Protein AF-I3UBH2-F1 (afdb_monomer_lite)

Foldseek 3Di:
DVVVVVVVVVVVVVVVVVVVVDDDDPADFDWPDAQDDPPDDDDPPDDGTDGDHPLWDKDKDWAAPVVLVQDDFQFWKWKQAPVRDIWIKGFHDWAPDADPVVNITITIITTDDDVPDDPPDDIDMDTDGPDDDFDKAFPQQWEQDPNFTWWWWQDPQQWTATWTFDWDDDDDRITTTPDGDDPPTDTDRHPNHVDDGRDRDDDDDDDPDDDPDDDPDDDDDDDDDDDDDDDDDDDD

Structure (mmCIF, N/CA/C/O backbone):
data_AF-I3UBH2-F1
#
_entry.id   AF-I3UBH2-F1
#
loop_
_atom_site.group_PDB
_atom_site.id
_atom_site.type_symbol
_atom_site.label_atom_id
_atom_site.label_alt_id
_atom_site.label_comp_id
_atom_site.label_asym_id
_atom_site.label_entity_id
_atom_site.label_seq_id
_atom_site.pdbx_PDB_ins_code
_atom_site.Cartn_x
_atom_site.Cartn_y
_atom_site.Cartn_z
_atom_site.occupancy
_atom_site.B_iso_or_equiv
_atom_site.auth_seq_id
_atom_site.auth_comp_id
_atom_site.auth_asym_id
_atom_site.auth_atom_id
_atom_site.pdbx_PDB_model_num
ATOM 1 N N . MET A 1 1 ? -40.590 34.786 37.888 1.00 62.19 1 MET A N 1
ATOM 2 C CA . MET A 1 1 ? -40.096 33.959 36.757 1.00 62.19 1 MET A CA 1
ATOM 3 C C . MET A 1 1 ? -38.641 33.522 36.938 1.00 62.19 1 MET A C 1
ATOM 5 O O . MET A 1 1 ? -38.309 32.447 36.461 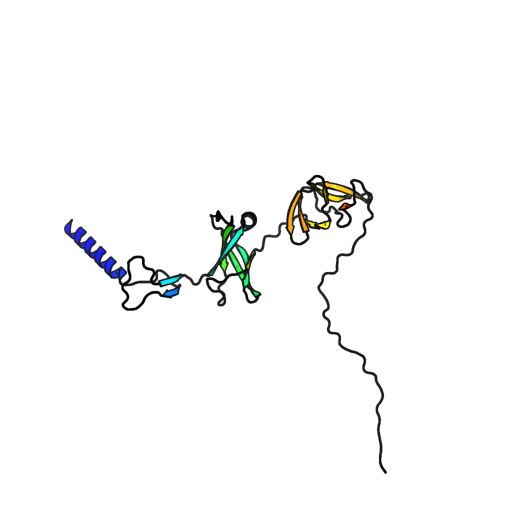1.00 62.19 1 MET A O 1
ATOM 9 N N . ALA A 1 2 ? -37.796 34.282 37.651 1.00 74.25 2 ALA A N 1
ATOM 10 C CA . ALA A 1 2 ? -36.408 33.899 37.941 1.00 74.25 2 ALA A CA 1
ATOM 11 C C . ALA A 1 2 ? -36.283 32.599 38.766 1.00 74.25 2 ALA A C 1
ATOM 13 O O . ALA A 1 2 ? -35.497 31.726 38.409 1.00 74.25 2 ALA A O 1
ATOM 14 N N . ASP A 1 3 ? -37.120 32.418 39.792 1.00 78.50 3 ASP A N 1
ATOM 15 C CA . ASP A 1 3 ? -37.076 31.247 40.685 1.00 78.50 3 ASP A 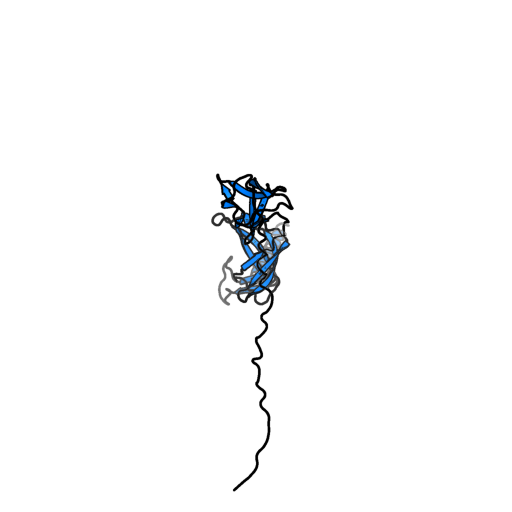CA 1
ATOM 16 C C . ASP A 1 3 ? -37.424 29.936 39.971 1.00 78.50 3 ASP A C 1
ATOM 18 O O . ASP A 1 3 ? -36.821 28.896 40.221 1.00 78.50 3 ASP A O 1
ATOM 22 N N . VAL A 1 4 ? -38.361 29.988 39.019 1.00 82.12 4 VAL A N 1
ATOM 23 C CA . VAL A 1 4 ? -38.761 28.823 38.214 1.00 82.12 4 VAL A CA 1
ATOM 24 C C . VAL A 1 4 ? -37.634 28.409 37.269 1.00 82.12 4 VAL A C 1
ATOM 26 O O . VAL A 1 4 ? -37.390 27.217 37.088 1.00 82.12 4 VAL A O 1
ATOM 29 N N . THR A 1 5 ? -36.922 29.372 36.682 1.00 83.19 5 THR A N 1
ATOM 30 C CA . THR A 1 5 ? -35.762 29.096 35.825 1.00 83.19 5 THR A CA 1
ATOM 31 C C . THR A 1 5 ? -34.601 28.519 36.637 1.00 83.19 5 THR A C 1
ATOM 33 O O . THR A 1 5 ? -33.997 27.535 36.213 1.00 83.19 5 THR A O 1
ATOM 36 N N . ALA A 1 6 ? -34.339 29.057 37.834 1.00 81.50 6 ALA A N 1
ATOM 37 C CA . ALA A 1 6 ? -33.314 28.545 38.743 1.00 81.50 6 ALA A CA 1
ATOM 38 C C . ALA A 1 6 ? -33.628 27.117 39.228 1.00 81.50 6 ALA A C 1
ATOM 40 O O . ALA A 1 6 ? -32.770 26.236 39.164 1.00 81.50 6 ALA A O 1
ATOM 41 N N . ALA A 1 7 ? -34.875 26.853 39.631 1.00 82.31 7 ALA A N 1
ATOM 42 C CA . ALA A 1 7 ? -35.317 25.524 40.049 1.00 82.31 7 ALA A CA 1
ATOM 43 C C . ALA A 1 7 ? -35.245 24.494 38.905 1.00 82.31 7 ALA A C 1
ATOM 45 O O . ALA A 1 7 ? -34.825 23.356 39.120 1.00 82.31 7 ALA A O 1
ATOM 46 N N . LYS A 1 8 ? -35.585 24.890 37.668 1.00 86.75 8 LYS A N 1
ATOM 47 C CA . LYS A 1 8 ? -35.431 24.035 36.477 1.00 86.75 8 LYS A CA 1
ATOM 48 C C . LYS A 1 8 ? -33.965 23.712 36.178 1.00 86.75 8 LYS A C 1
ATOM 50 O O . LYS A 1 8 ? -33.653 22.556 35.901 1.00 86.75 8 LYS A O 1
ATOM 55 N N . ALA A 1 9 ? -33.066 24.692 36.275 1.00 83.62 9 ALA A N 1
ATOM 56 C CA . ALA A 1 9 ? -31.632 24.479 36.072 1.00 83.62 9 ALA A CA 1
ATOM 57 C C . ALA A 1 9 ? -31.031 23.528 37.126 1.00 83.62 9 ALA A C 1
ATOM 59 O O . ALA A 1 9 ? -30.222 22.654 36.795 1.00 83.62 9 ALA A O 1
ATOM 60 N N . ALA A 1 10 ? -31.472 23.642 38.384 1.00 85.06 10 ALA A N 1
ATOM 61 C CA . ALA A 1 10 ? -31.077 22.728 39.453 1.00 85.06 10 ALA A CA 1
ATOM 62 C C . ALA A 1 10 ? -31.558 21.292 39.179 1.00 85.06 10 ALA A C 1
ATOM 64 O O . ALA A 1 10 ? -30.758 20.355 39.244 1.00 85.06 10 ALA A O 1
ATOM 65 N N . LEU A 1 11 ? -32.827 21.123 38.781 1.00 87.50 11 LEU A N 1
ATOM 66 C CA . LEU A 1 11 ? -33.387 19.819 38.414 1.00 87.50 11 LEU A CA 1
ATOM 67 C C . LEU A 1 11 ? -32.602 19.178 37.258 1.00 87.50 11 LEU A C 1
ATOM 69 O O . LEU A 1 11 ? -32.233 18.005 37.330 1.00 87.50 11 LEU A O 1
ATOM 73 N N . GLN A 1 12 ? -32.297 19.949 36.213 1.00 86.00 12 GLN A N 1
ATOM 74 C CA . GLN A 1 12 ? -31.548 19.468 35.051 1.00 86.00 12 GLN A CA 1
ATOM 75 C C . GLN A 1 12 ? -30.131 19.018 35.432 1.00 86.00 12 GLN A C 1
ATOM 77 O O . GLN A 1 12 ? -29.701 17.934 35.036 1.00 86.00 12 GLN A O 1
ATOM 82 N N . THR A 1 13 ? -29.446 19.787 36.281 1.00 84.81 13 THR A N 1
ATOM 83 C CA . THR A 1 13 ? -28.113 19.438 36.798 1.00 84.81 13 THR A CA 1
ATOM 84 C C . THR A 1 13 ? -28.153 18.140 37.609 1.00 84.81 13 THR A C 1
ATOM 86 O O . THR A 1 13 ? -27.292 17.271 37.461 1.00 84.81 13 THR A O 1
ATOM 89 N N . GLN A 1 14 ? -29.170 17.969 38.455 1.00 82.94 14 GLN A N 1
ATOM 90 C CA . GLN A 1 14 ? -29.306 16.785 39.302 1.00 82.94 14 GLN A CA 1
ATOM 91 C C . GLN A 1 14 ? -29.680 15.533 38.492 1.00 82.94 14 GLN A C 1
ATOM 93 O O . GLN A 1 14 ? -29.155 14.449 38.751 1.00 82.94 14 GLN A O 1
ATOM 98 N N . THR A 1 15 ? -30.491 15.695 37.444 1.00 82.56 15 THR A N 1
ATOM 99 C CA . THR A 1 15 ? -30.833 14.622 36.495 1.00 82.56 15 THR A CA 1
ATOM 100 C C . THR A 1 15 ? -29.611 14.185 35.682 1.00 82.56 15 THR A C 1
ATOM 102 O O . THR A 1 15 ? -29.379 12.989 35.500 1.00 82.56 15 THR A O 1
ATOM 105 N N . GLN A 1 16 ? -28.772 15.134 35.249 1.00 79.75 16 GLN A N 1
ATOM 106 C CA . GLN A 1 16 ? -27.506 14.834 34.571 1.00 79.75 16 GLN A CA 1
ATOM 107 C C . GLN A 1 16 ? -26.539 14.077 35.488 1.00 79.75 16 GLN A C 1
ATOM 109 O O . GLN A 1 16 ? -26.006 13.044 35.093 1.00 79.75 16 GLN A O 1
ATOM 114 N N . ARG A 1 17 ? -26.377 14.520 36.744 1.00 78.12 17 ARG A N 1
ATOM 115 C CA . ARG A 1 17 ? -25.542 13.822 37.741 1.00 78.12 17 ARG A CA 1
ATOM 116 C C . ARG A 1 17 ? -25.991 12.383 37.984 1.00 78.12 17 ARG A C 1
ATOM 118 O O . ARG A 1 17 ? -25.149 11.494 38.049 1.00 78.12 17 ARG A O 1
ATOM 125 N N . SER A 1 18 ? -27.301 12.149 38.074 1.00 78.94 18 SER A N 1
ATOM 126 C CA . SER A 1 18 ? -27.850 10.795 38.208 1.00 78.94 18 SER A CA 1
ATOM 127 C C . SER A 1 18 ? -27.627 9.952 36.948 1.00 78.94 18 SER A C 1
ATOM 129 O O . SER A 1 18 ? -27.349 8.757 37.045 1.00 78.94 18 SER A O 1
ATOM 131 N N . SER A 1 19 ? -27.679 10.572 35.768 1.00 76.75 19 SER A N 1
ATOM 132 C CA . SER A 1 19 ? -27.417 9.885 34.499 1.00 76.75 19 SER A CA 1
ATOM 133 C C . SER A 1 19 ? -25.964 9.412 34.395 1.00 76.75 19 SER A C 1
ATOM 135 O O . SER A 1 19 ? -25.733 8.299 33.938 1.00 76.75 19 SER A O 1
ATOM 137 N N . TYR A 1 20 ? -24.994 10.171 34.921 1.00 77.81 20 TYR A N 1
ATOM 138 C CA . TYR A 1 20 ? -23.585 9.747 34.975 1.00 77.81 20 TYR A CA 1
ATOM 139 C C . TYR A 1 20 ? -23.318 8.548 35.903 1.00 77.81 20 TYR A C 1
ATOM 141 O O . TYR A 1 20 ? -22.252 7.947 35.824 1.00 77.81 20 TYR A O 1
ATOM 149 N N . THR A 1 21 ? -24.270 8.158 36.762 1.00 80.62 21 THR A N 1
ATOM 150 C CA . THR A 1 21 ? -24.175 6.920 37.562 1.00 80.62 21 THR A CA 1
ATOM 151 C C . THR A 1 21 ? -24.449 5.665 36.721 1.00 80.62 21 THR A C 1
ATOM 153 O O . THR A 1 21 ? -24.070 4.563 37.113 1.00 80.62 21 THR A O 1
ATOM 156 N N . LYS A 1 22 ? -25.097 5.808 35.556 1.00 80.00 22 LYS A N 1
ATOM 157 C CA . LYS A 1 22 ? -25.363 4.714 34.617 1.00 80.00 22 LYS A CA 1
ATOM 158 C C . LYS A 1 22 ? -24.449 4.851 33.406 1.00 80.00 22 LYS A C 1
ATOM 16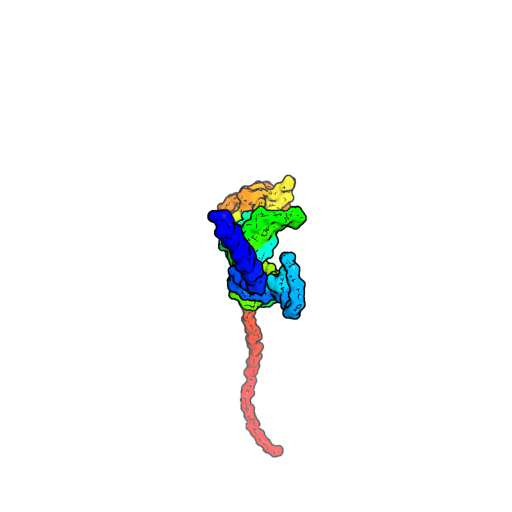0 O O . LYS A 1 22 ? -24.688 5.669 32.524 1.00 80.00 22 LYS A O 1
ATOM 165 N N . LEU A 1 23 ? -23.414 4.021 33.352 1.00 79.12 23 LEU A N 1
ATOM 166 C CA . LEU A 1 23 ? -22.534 3.956 32.193 1.00 79.12 23 LEU A CA 1
ATOM 167 C C . LEU A 1 23 ? -23.216 3.126 31.093 1.00 79.12 23 LEU A C 1
ATOM 169 O O . LEU A 1 23 ? -23.304 1.904 31.199 1.00 79.12 23 LEU A O 1
ATOM 173 N N . LEU A 1 24 ? -23.750 3.798 30.075 1.00 82.88 24 LEU A N 1
ATOM 174 C CA . LEU A 1 24 ? -24.369 3.163 28.910 1.00 82.88 24 LEU A CA 1
ATOM 175 C C . LEU A 1 24 ? -23.383 3.149 27.740 1.00 82.88 24 LEU A C 1
ATOM 177 O O . LEU A 1 24 ? -22.618 4.097 27.557 1.00 82.88 24 LEU A O 1
ATOM 181 N N . ALA A 1 25 ? -23.410 2.080 26.945 1.00 83.56 25 ALA A N 1
ATOM 182 C CA . ALA A 1 25 ? -22.630 2.019 25.717 1.00 83.56 25 ALA A CA 1
ATOM 183 C C . ALA A 1 25 ? -23.212 3.006 24.686 1.00 83.56 25 ALA A C 1
ATOM 185 O O . ALA A 1 25 ? -24.430 3.024 24.496 1.00 83.56 25 ALA A O 1
ATOM 186 N N . PRO A 1 26 ? -22.380 3.819 24.011 1.00 82.94 26 PRO A N 1
ATOM 187 C CA . PRO A 1 26 ? -22.859 4.747 22.988 1.00 82.94 26 PRO A CA 1
ATOM 188 C C . PRO A 1 26 ? -23.320 4.035 21.705 1.00 82.94 26 PRO A C 1
ATOM 190 O O . PRO A 1 26 ? -24.017 4.635 20.890 1.00 82.94 26 PRO A O 1
ATOM 193 N N . SER A 1 27 ? -22.906 2.783 21.488 1.00 82.62 27 SER A N 1
ATOM 194 C CA . SER A 1 27 ? -23.232 1.975 20.307 1.00 82.62 27 SER A CA 1
ATOM 195 C C . SER A 1 27 ? -23.095 0.483 20.618 1.00 82.62 27 SER A C 1
ATOM 197 O O . SER A 1 27 ? -22.464 0.112 21.611 1.00 82.62 27 SER A O 1
ATOM 199 N N . ASP A 1 28 ? -23.656 -0.369 19.762 1.00 79.06 28 ASP A N 1
ATOM 200 C CA . ASP A 1 28 ? -23.454 -1.816 19.822 1.00 79.06 28 ASP A CA 1
ATOM 201 C C . ASP A 1 28 ? -21.998 -2.186 19.488 1.00 79.06 28 ASP A C 1
ATOM 203 O O . ASP A 1 28 ? -21.363 -1.612 18.597 1.00 79.06 28 ASP A O 1
ATOM 207 N N . GLY A 1 29 ? -21.438 -3.155 20.213 1.00 77.38 29 GLY A N 1
ATOM 208 C CA . GLY A 1 29 ? -20.045 -3.553 20.038 1.00 77.38 29 GLY A CA 1
ATOM 209 C C . GLY A 1 29 ? -19.579 -4.612 21.030 1.00 77.38 29 GLY A C 1
ATOM 210 O O . GLY A 1 29 ? -20.349 -5.114 21.848 1.00 77.38 29 GLY A O 1
ATOM 211 N N . VAL A 1 30 ? -18.291 -4.944 20.964 1.00 79.69 30 VAL A N 1
ATOM 212 C CA . VAL A 1 30 ? -17.647 -5.921 21.853 1.00 79.69 30 VAL A CA 1
ATOM 213 C C . VAL A 1 30 ? -16.709 -5.192 22.811 1.00 79.69 30 VAL A C 1
ATOM 215 O O . VAL A 1 30 ? -15.872 -4.395 22.388 1.00 79.69 30 VAL A O 1
ATOM 218 N N . ILE A 1 31 ? -16.827 -5.461 24.113 1.00 80.69 31 ILE A N 1
ATOM 219 C CA . ILE A 1 31 ? -15.904 -4.916 25.117 1.00 80.69 31 ILE A CA 1
ATOM 220 C C . ILE A 1 31 ? -14.555 -5.627 24.970 1.00 80.69 31 ILE A C 1
ATOM 222 O O . ILE A 1 31 ? -14.444 -6.818 25.254 1.00 80.69 31 ILE A O 1
ATOM 226 N N . SER A 1 32 ? -13.528 -4.894 24.541 1.00 77.00 32 SER A N 1
ATOM 227 C CA . SER A 1 32 ? -12.165 -5.414 24.405 1.00 77.00 32 SER A CA 1
ATOM 228 C C . SER A 1 32 ? -11.395 -5.383 25.721 1.00 77.00 32 SER A C 1
ATOM 230 O O . SER A 1 32 ? -10.569 -6.259 25.961 1.00 77.00 32 SER A O 1
ATOM 232 N N . VAL A 1 33 ? -11.630 -4.372 26.559 1.00 79.81 33 VAL A N 1
ATOM 233 C CA . VAL A 1 33 ? -10.943 -4.203 27.845 1.00 79.81 33 VAL A CA 1
ATOM 234 C C . VAL A 1 33 ? -11.966 -3.816 28.901 1.00 79.81 33 VAL A C 1
ATOM 236 O O . VAL A 1 33 ? -12.833 -2.975 28.658 1.00 79.81 33 VAL A O 1
ATOM 239 N N . ARG A 1 34 ? -11.858 -4.434 30.078 1.00 84.88 34 ARG A N 1
ATOM 240 C CA . ARG A 1 34 ? -12.651 -4.119 31.266 1.00 84.88 34 ARG A CA 1
ATOM 241 C C . ARG A 1 34 ? -11.701 -3.873 32.432 1.00 84.88 34 ARG A C 1
ATOM 243 O O . ARG A 1 34 ? -11.194 -4.821 33.022 1.00 84.88 34 ARG A O 1
ATOM 250 N N . ASN A 1 35 ? -11.548 -2.608 32.798 1.00 79.25 35 ASN A N 1
ATOM 251 C CA . ASN A 1 35 ? -10.773 -2.186 33.965 1.00 79.25 35 ASN A CA 1
ATOM 252 C C . ASN A 1 35 ? -11.666 -1.924 35.192 1.00 79.25 35 ASN A C 1
ATOM 254 O O . ASN A 1 35 ? -11.166 -1.667 36.283 1.00 79.25 35 ASN A O 1
ATOM 258 N N . ALA A 1 36 ? -12.994 -2.011 35.040 1.00 77.31 36 ALA A N 1
ATOM 259 C CA . ALA A 1 36 ? -13.949 -1.851 36.137 1.00 77.31 36 ALA A CA 1
ATOM 260 C C . ALA A 1 36 ? -13.899 -3.017 37.136 1.00 77.31 36 ALA A C 1
ATOM 262 O O . ALA A 1 36 ? -14.276 -4.147 36.802 1.00 77.31 36 ALA A O 1
ATOM 263 N N . VAL A 1 37 ? -13.562 -2.707 38.389 1.00 79.56 37 VAL A N 1
ATOM 264 C CA . VAL A 1 37 ? -13.669 -3.618 39.537 1.00 79.56 37 VAL A CA 1
ATOM 265 C C . VAL A 1 37 ? -14.804 -3.153 40.447 1.00 79.56 37 VAL A C 1
ATOM 267 O O . VAL A 1 37 ? -14.951 -1.963 40.721 1.00 79.56 37 VAL A O 1
ATOM 270 N N . ILE A 1 38 ? -15.627 -4.093 40.913 1.00 80.00 38 ILE A N 1
ATOM 271 C CA . ILE A 1 38 ? -16.730 -3.794 41.835 1.00 80.00 38 ILE A CA 1
ATOM 272 C C . ILE A 1 38 ? -16.138 -3.262 43.147 1.00 80.00 38 ILE A C 1
ATOM 274 O O . ILE A 1 38 ? -15.273 -3.902 43.737 1.00 80.00 38 ILE A O 1
ATOM 278 N N . GLY A 1 39 ? -16.599 -2.091 43.590 1.00 80.75 39 GLY A N 1
ATOM 279 C CA . GLY A 1 39 ? -16.113 -1.428 44.806 1.00 80.75 39 GLY A CA 1
ATOM 280 C C . GLY A 1 39 ? -14.919 -0.488 44.600 1.00 80.75 39 GLY A C 1
ATOM 281 O O . GLY A 1 39 ? -14.540 0.206 45.539 1.00 80.75 39 GLY A O 1
ATOM 282 N N . ALA A 1 40 ? -14.350 -0.412 43.393 1.00 78.38 40 ALA A N 1
ATOM 283 C CA . ALA A 1 40 ? -13.327 0.581 43.080 1.00 78.38 40 ALA A CA 1
ATOM 284 C C . ALA A 1 40 ? -13.953 1.966 42.846 1.00 78.38 40 ALA A C 1
ATOM 286 O O . ALA A 1 40 ? -14.977 2.096 42.171 1.00 78.38 40 ALA A O 1
ATOM 287 N N . VAL A 1 41 ? -13.317 3.010 43.382 1.00 79.88 41 VAL A N 1
ATOM 288 C CA . VAL A 1 41 ? -13.681 4.405 43.107 1.00 79.88 41 VAL A CA 1
ATOM 289 C C . VAL A 1 41 ? -13.037 4.816 41.787 1.00 79.88 41 VAL A C 1
ATOM 291 O O . VAL A 1 41 ? -11.817 4.756 41.649 1.00 79.88 41 VAL A O 1
ATOM 294 N N . VAL A 1 42 ? -13.860 5.218 40.820 1.00 77.38 42 VAL A N 1
ATOM 295 C CA . VAL A 1 42 ? -13.406 5.682 39.504 1.00 77.38 42 VAL A CA 1
ATOM 296 C C . VAL A 1 42 ? -13.361 7.203 39.467 1.00 77.38 42 VAL A C 1
ATOM 298 O O . VAL A 1 42 ? -14.299 7.871 39.904 1.00 77.38 42 VAL A O 1
ATOM 301 N N . ASN A 1 43 ? -12.266 7.754 38.951 1.00 82.31 43 ASN A N 1
ATOM 302 C CA . ASN A 1 43 ? -12.121 9.198 38.789 1.00 82.31 43 ASN A CA 1
ATOM 303 C C . ASN A 1 43 ? -12.648 9.655 37.416 1.00 82.31 43 ASN A C 1
ATOM 305 O O . ASN A 1 43 ? -12.581 8.891 36.448 1.00 82.31 43 ASN A O 1
ATOM 309 N N . PRO A 1 44 ? -13.143 10.900 37.284 1.00 77.44 44 PRO A N 1
ATOM 310 C CA . PRO A 1 44 ? -13.495 11.466 35.985 1.00 77.44 44 PRO A CA 1
ATOM 311 C C . PRO A 1 44 ? -12.310 11.400 35.014 1.00 77.44 44 PRO A C 1
ATOM 313 O O . PRO A 1 44 ? -11.200 11.796 35.359 1.00 77.44 44 PRO A O 1
ATOM 316 N N . GLY A 1 45 ? -12.553 10.896 33.803 1.00 77.88 45 GLY A N 1
ATOM 317 C CA . GLY A 1 45 ? -11.520 10.723 32.775 1.00 77.88 45 GLY A CA 1
ATOM 318 C C . GLY A 1 45 ? -10.713 9.424 32.880 1.00 77.88 45 GLY A C 1
ATOM 319 O O . GLY A 1 45 ? -9.899 9.155 32.004 1.00 77.88 45 GLY A O 1
ATOM 320 N N . GLN A 1 46 ? -10.943 8.597 33.903 1.00 80.69 46 GLN A N 1
ATOM 321 C CA . GLN A 1 46 ? -10.354 7.264 33.975 1.00 80.69 46 GLN A CA 1
ATOM 322 C C . GLN A 1 46 ? -11.059 6.319 32.993 1.00 80.69 46 GLN A C 1
ATOM 324 O O . GLN A 1 46 ? -12.286 6.222 32.987 1.00 80.69 46 GLN A O 1
ATOM 329 N N . GLU A 1 47 ? -10.287 5.601 32.178 1.00 80.50 47 GLU A N 1
ATOM 330 C CA . GLU A 1 47 ? -10.822 4.579 31.279 1.00 80.50 47 GLU A CA 1
ATOM 331 C C . GLU A 1 47 ? -11.255 3.335 32.066 1.00 80.50 47 GLU A C 1
ATOM 333 O O . GLU A 1 47 ? -10.489 2.764 32.846 1.00 80.50 47 GLU A O 1
ATOM 338 N N . ILE A 1 48 ? -12.502 2.912 31.855 1.00 84.69 48 ILE A N 1
ATOM 339 C CA . ILE A 1 48 ? -13.115 1.786 32.572 1.00 84.69 48 ILE A CA 1
ATOM 340 C C . ILE A 1 48 ? -13.428 0.628 31.615 1.00 84.69 48 ILE A C 1
ATOM 342 O O . ILE A 1 48 ? -13.294 -0.543 31.984 1.00 84.69 48 ILE A O 1
ATOM 346 N N . PHE A 1 49 ? -13.833 0.952 30.386 1.00 83.69 49 PHE A N 1
ATOM 347 C CA . PHE A 1 49 ? -14.160 -0.006 29.339 1.00 83.69 49 PHE A CA 1
ATOM 348 C C . PHE A 1 49 ? -13.656 0.496 27.994 1.00 83.69 49 PHE A C 1
ATOM 350 O O . PHE A 1 49 ? -13.764 1.683 27.699 1.00 83.69 49 PHE A O 1
ATOM 357 N N . HIS A 1 50 ? -13.192 -0.431 27.165 1.00 83.44 50 HIS A N 1
ATOM 358 C CA . HIS A 1 50 ? -12.819 -0.160 25.784 1.00 83.44 50 HIS A CA 1
ATOM 359 C C . HIS A 1 50 ? -13.777 -0.928 24.869 1.00 83.44 50 HIS A C 1
ATOM 361 O O . HIS A 1 50 ? -13.847 -2.157 24.941 1.00 83.44 50 HIS A O 1
ATOM 367 N N . LEU A 1 51 ? -14.562 -0.207 24.066 1.00 81.25 51 LEU A N 1
ATOM 368 C CA . LEU A 1 51 ? -15.614 -0.764 23.213 1.00 81.25 51 LEU A CA 1
ATOM 369 C C . LEU A 1 51 ? -15.156 -0.777 21.752 1.00 81.25 51 LEU A C 1
ATOM 371 O O . LEU A 1 51 ? -14.833 0.267 21.193 1.00 81.25 51 LEU A O 1
ATOM 375 N N . VAL A 1 52 ? -15.179 -1.950 21.124 1.00 75.12 52 VAL A N 1
ATOM 376 C CA . VAL A 1 52 ? -14.963 -2.106 19.683 1.00 75.12 52 VAL A CA 1
ATOM 377 C C . VAL A 1 52 ? -16.321 -2.063 18.997 1.00 75.12 52 VAL A C 1
ATOM 379 O O . VAL A 1 52 ? -17.110 -3.003 19.107 1.00 75.12 52 VAL A O 1
ATOM 382 N N . VAL A 1 53 ? -16.597 -0.950 18.324 1.00 76.50 53 VAL A N 1
ATOM 383 C CA . VAL A 1 53 ? -17.886 -0.666 17.683 1.00 76.50 53 VAL A CA 1
ATOM 384 C C . VAL A 1 53 ? -18.002 -1.414 16.349 1.00 76.50 53 VAL A C 1
ATOM 386 O O . VAL A 1 53 ? -17.022 -1.559 15.618 1.00 76.50 53 VAL A O 1
ATOM 389 N N . ASP A 1 54 ? -19.202 -1.918 16.046 1.00 68.50 54 ASP A N 1
ATOM 390 C CA . ASP A 1 54 ? -19.586 -2.572 14.780 1.00 68.50 54 ASP A CA 1
ATOM 391 C C . ASP A 1 54 ? -18.807 -3.836 14.376 1.00 68.50 54 ASP A C 1
ATOM 393 O O . ASP A 1 54 ? -19.022 -4.362 13.285 1.00 68.50 54 ASP A O 1
ATOM 397 N N . ASN A 1 55 ? -17.879 -4.324 15.207 1.00 67.94 55 ASN A N 1
ATOM 398 C CA . ASN A 1 55 ? -16.995 -5.454 14.887 1.00 67.94 55 ASN A CA 1
ATOM 399 C C . ASN A 1 55 ? -16.333 -5.324 13.491 1.00 67.94 55 ASN A C 1
ATOM 401 O O . ASN A 1 55 ? -16.001 -6.321 12.839 1.00 67.94 55 ASN A O 1
ATOM 405 N N . ARG A 1 56 ? -16.177 -4.080 13.019 1.00 73.50 56 ARG A N 1
ATOM 406 C CA . ARG A 1 56 ? -15.575 -3.746 11.734 1.00 73.50 56 ARG A CA 1
ATOM 407 C C . ARG A 1 56 ? -14.077 -3.674 11.934 1.00 73.50 56 ARG A C 1
ATOM 409 O O . ARG A 1 56 ? -13.579 -2.854 12.698 1.00 73.50 56 ARG A O 1
ATOM 416 N N . LEU A 1 57 ? -13.372 -4.567 11.255 1.00 82.75 57 LEU A N 1
ATOM 417 C CA . LEU A 1 57 ? -11.923 -4.563 11.243 1.00 82.75 57 LEU A CA 1
ATOM 418 C C . LEU A 1 57 ? -11.449 -3.753 10.047 1.00 82.75 57 LEU A C 1
ATOM 420 O O . LEU A 1 57 ? -11.810 -4.027 8.903 1.00 82.75 57 LEU A O 1
ATOM 424 N N . GLU A 1 58 ? -10.616 -2.768 10.338 1.00 87.56 58 GLU A N 1
ATOM 425 C CA . GLU A 1 58 ? -9.870 -2.025 9.340 1.00 87.56 58 GLU A CA 1
ATOM 426 C C . GLU A 1 58 ? -8.414 -2.483 9.345 1.00 87.56 58 GLU A C 1
ATOM 428 O O . GLU A 1 58 ? -7.818 -2.748 10.392 1.00 87.56 58 GLU A O 1
ATOM 433 N N . TRP A 1 59 ? -7.832 -2.580 8.155 1.00 91.56 59 TRP A N 1
ATOM 434 C CA . TRP A 1 59 ? -6.398 -2.734 7.996 1.00 91.56 59 TRP A CA 1
ATOM 435 C C . TRP A 1 59 ? -5.779 -1.388 7.649 1.00 91.56 59 TRP A C 1
ATOM 437 O O . TRP A 1 59 ? -6.210 -0.713 6.714 1.00 91.56 59 TRP A O 1
ATOM 447 N N . GLN A 1 60 ? -4.750 -1.016 8.403 1.00 91.62 60 GLN A N 1
ATOM 448 C CA . GLN A 1 60 ? -3.997 0.212 8.199 1.00 91.62 60 GLN A CA 1
ATOM 449 C C . GLN A 1 60 ? -2.693 -0.128 7.482 1.00 91.62 60 GLN A C 1
ATOM 451 O O . GLN A 1 60 ? -1.759 -0.677 8.067 1.00 91.62 60 GLN A O 1
ATOM 456 N N . ALA A 1 61 ? -2.643 0.172 6.188 1.00 91.38 61 ALA A N 1
ATOM 457 C CA . ALA A 1 61 ? -1.458 -0.042 5.376 1.00 91.38 61 ALA A CA 1
ATOM 458 C C . ALA A 1 61 ? -0.559 1.191 5.431 1.00 91.38 61 ALA A C 1
ATOM 460 O O . ALA A 1 61 ? -1.002 2.291 5.105 1.00 91.38 61 ALA A O 1
ATOM 461 N N . GLN A 1 62 ? 0.709 1.011 5.786 1.00 91.75 62 GLN A N 1
ATOM 462 C CA . GLN A 1 62 ? 1.695 2.085 5.721 1.00 91.75 62 GLN A CA 1
ATOM 463 C C . GLN A 1 62 ? 2.404 2.035 4.366 1.00 91.75 62 GLN A C 1
ATOM 465 O O . GLN A 1 62 ? 3.040 1.038 4.017 1.00 91.75 62 GLN A O 1
ATOM 470 N N . LEU A 1 63 ? 2.256 3.094 3.571 1.00 90.56 63 LEU A N 1
ATOM 471 C CA . LEU A 1 63 ? 2.814 3.188 2.224 1.00 90.56 63 LEU A CA 1
ATOM 472 C C . LEU A 1 63 ? 3.698 4.425 2.094 1.00 90.56 63 LEU A C 1
ATOM 474 O O . LEU A 1 63 ? 3.327 5.519 2.506 1.00 90.56 63 LEU A O 1
ATOM 478 N N . GLY A 1 64 ? 4.859 4.278 1.456 1.00 89.81 64 GLY A N 1
ATOM 479 C CA . GLY A 1 64 ? 5.697 5.426 1.108 1.00 89.81 64 GLY A CA 1
ATOM 480 C C . GLY A 1 64 ? 5.056 6.313 0.033 1.00 89.81 64 GLY A C 1
ATOM 481 O O . GLY A 1 64 ? 4.251 5.843 -0.774 1.00 89.81 64 GLY A O 1
ATOM 482 N N . MET A 1 65 ? 5.488 7.577 -0.033 1.00 84.25 65 MET A N 1
ATOM 483 C CA . MET A 1 65 ? 4.962 8.615 -0.944 1.00 84.25 65 MET A CA 1
ATOM 484 C C . MET A 1 65 ? 4.701 8.143 -2.385 1.00 84.25 65 MET A C 1
ATOM 486 O O . MET A 1 65 ? 3.628 8.385 -2.928 1.00 84.25 65 MET A O 1
ATOM 490 N N . ARG A 1 66 ? 5.664 7.448 -3.013 1.00 84.38 66 ARG A N 1
ATOM 491 C CA . ARG A 1 66 ? 5.532 6.989 -4.411 1.00 84.38 66 ARG A CA 1
ATOM 492 C C . ARG A 1 66 ? 4.397 5.985 -4.610 1.00 84.38 66 ARG A C 1
ATOM 494 O O . ARG A 1 66 ? 3.713 6.047 -5.624 1.00 84.38 66 ARG A O 1
ATOM 501 N N . ASN A 1 67 ? 4.201 5.084 -3.650 1.00 86.56 67 ASN A N 1
ATOM 502 C CA . ASN A 1 67 ? 3.154 4.066 -3.721 1.00 86.56 67 ASN A CA 1
ATOM 503 C C . ASN A 1 67 ? 1.795 4.672 -3.375 1.00 86.56 67 ASN A C 1
ATOM 505 O O . ASN A 1 67 ? 0.798 4.309 -3.984 1.00 86.56 67 ASN A O 1
ATOM 509 N N . LEU A 1 68 ? 1.765 5.631 -2.445 1.00 86.50 68 LEU A N 1
ATOM 510 C CA . LEU A 1 68 ? 0.544 6.332 -2.059 1.00 86.50 68 LEU A CA 1
ATOM 511 C C . LEU A 1 68 ? -0.122 7.019 -3.262 1.00 86.50 68 LEU A C 1
ATOM 513 O O . LEU A 1 68 ? -1.335 6.954 -3.399 1.00 86.50 68 LEU A O 1
ATOM 517 N N . MET A 1 69 ? 0.673 7.586 -4.179 1.00 84.56 69 MET A N 1
ATOM 518 C CA . MET A 1 69 ? 0.168 8.207 -5.414 1.00 84.56 69 MET A CA 1
ATOM 519 C C . MET A 1 69 ? -0.393 7.218 -6.447 1.00 84.56 69 MET A C 1
ATOM 521 O O . MET A 1 69 ? -1.026 7.636 -7.412 1.00 84.56 69 MET A O 1
ATOM 525 N N . GLN A 1 70 ? -0.139 5.920 -6.282 1.00 85.12 70 GLN A N 1
ATOM 526 C CA . GLN A 1 70 ? -0.663 4.870 -7.160 1.00 85.12 70 GLN A CA 1
ATOM 527 C C . GLN A 1 70 ? -1.925 4.210 -6.593 1.00 85.12 70 GLN A C 1
ATOM 529 O O . GLN A 1 70 ? -2.598 3.474 -7.312 1.00 85.12 70 GLN A O 1
ATOM 534 N N . VAL A 1 71 ? -2.237 4.454 -5.317 1.00 88.38 71 VAL A N 1
ATOM 535 C CA . VAL A 1 71 ? -3.434 3.933 -4.656 1.00 88.38 71 VAL A CA 1
ATOM 536 C C . VAL A 1 71 ? -4.577 4.924 -4.826 1.00 88.38 71 VAL A C 1
ATOM 538 O O . VAL A 1 71 ? -4.387 6.138 -4.825 1.00 88.38 71 VAL A O 1
ATOM 541 N N . SER A 1 72 ? -5.788 4.405 -4.988 1.00 88.88 72 SER A N 1
ATOM 542 C CA . SER A 1 72 ? -7.006 5.208 -5.080 1.00 88.88 72 SER A CA 1
ATOM 543 C C . SER A 1 72 ? -8.095 4.621 -4.191 1.00 88.88 72 SER A C 1
ATOM 545 O O . SER A 1 72 ? -8.083 3.431 -3.867 1.00 88.88 72 SER A O 1
ATOM 547 N N . GLU A 1 73 ? -9.041 5.461 -3.783 1.00 90.56 73 GLU A N 1
ATOM 548 C CA . GLU A 1 73 ? -10.207 5.016 -3.023 1.00 90.56 73 GLU A CA 1
ATOM 549 C C . GLU A 1 73 ? -11.016 3.990 -3.824 1.00 90.56 73 GLU A C 1
ATOM 551 O O . GLU A 1 73 ? -11.154 4.074 -5.045 1.00 90.56 73 GLU A O 1
ATOM 556 N N . GLY A 1 74 ? -11.523 2.969 -3.138 1.00 89.69 74 GLY A N 1
ATOM 557 C CA . GLY A 1 74 ? -12.270 1.878 -3.750 1.00 89.69 74 GLY A CA 1
ATOM 558 C C . GLY A 1 74 ? -11.422 0.793 -4.420 1.00 89.69 74 GLY A C 1
ATOM 559 O O . GLY A 1 74 ? -12.008 -0.170 -4.918 1.00 89.69 74 GLY A O 1
ATOM 560 N N . MET A 1 75 ? -10.093 0.904 -4.415 1.00 90.94 75 MET A N 1
ATOM 561 C CA . MET A 1 75 ? -9.184 -0.089 -4.990 1.00 90.94 75 MET A CA 1
ATOM 562 C C . MET A 1 75 ? -9.264 -1.441 -4.252 1.00 90.94 75 MET A C 1
ATOM 564 O O . MET A 1 75 ? -9.306 -1.452 -3.015 1.00 90.94 75 MET A O 1
ATOM 568 N N . PRO A 1 76 ? -9.285 -2.578 -4.975 1.00 91.75 76 PRO A N 1
ATOM 569 C CA . PRO A 1 76 ? -9.253 -3.897 -4.359 1.00 91.75 76 PRO A CA 1
ATOM 570 C C . PRO A 1 76 ? -7.872 -4.196 -3.764 1.00 91.75 76 PRO A C 1
ATOM 572 O O . PRO A 1 76 ? -6.823 -3.883 -4.336 1.00 91.75 76 PRO A O 1
ATOM 575 N N . VAL A 1 77 ? -7.883 -4.810 -2.585 1.00 92.69 77 VAL A N 1
ATOM 576 C CA . VAL A 1 77 ? -6.685 -5.197 -1.840 1.00 92.69 77 VAL A CA 1
ATOM 577 C C . VAL A 1 77 ? -6.820 -6.652 -1.425 1.00 92.69 77 VAL A C 1
ATOM 579 O O . VAL A 1 77 ? -7.838 -7.062 -0.872 1.00 92.69 77 VAL A O 1
ATOM 582 N N . GLN A 1 78 ? -5.772 -7.437 -1.643 1.00 92.06 78 GLN A N 1
ATOM 583 C CA . GLN A 1 78 ? -5.706 -8.817 -1.191 1.00 92.06 78 GLN A CA 1
ATOM 584 C C . GLN A 1 78 ? -4.765 -8.919 0.008 1.00 92.06 78 GLN A C 1
ATOM 586 O O . GLN A 1 78 ? -3.559 -8.701 -0.114 1.00 92.06 78 GLN A O 1
ATOM 591 N N . LEU A 1 79 ? -5.298 -9.271 1.172 1.00 91.06 79 LEU A N 1
ATOM 592 C CA . LEU A 1 79 ? -4.514 -9.519 2.375 1.00 91.06 79 LEU A CA 1
ATOM 593 C C . LEU A 1 79 ? -4.152 -10.994 2.473 1.00 91.06 79 LEU A C 1
ATOM 595 O O . LEU A 1 79 ? -4.968 -11.855 2.156 1.00 91.06 79 LEU A O 1
ATOM 599 N N . VAL A 1 80 ? -2.936 -11.277 2.928 1.00 90.00 80 VAL A N 1
ATOM 600 C CA . VAL A 1 80 ? -2.444 -12.625 3.213 1.00 90.00 80 VAL A CA 1
ATOM 601 C C . VAL A 1 80 ? -2.338 -12.780 4.725 1.00 90.00 80 VAL A C 1
ATOM 603 O O . VAL A 1 80 ? -1.624 -12.021 5.388 1.00 90.00 80 VAL A O 1
ATOM 606 N N . LEU A 1 81 ? -3.080 -13.744 5.263 1.00 87.38 81 LEU A N 1
ATOM 607 C CA . LEU A 1 81 ? -3.056 -14.104 6.675 1.00 87.38 81 LEU A CA 1
ATOM 608 C C . LEU A 1 81 ? -1.829 -14.979 6.984 1.00 87.38 81 LEU A C 1
ATOM 610 O O . LEU A 1 81 ? -1.261 -15.587 6.076 1.00 87.38 81 LEU A O 1
ATOM 614 N N . PRO A 1 82 ? -1.43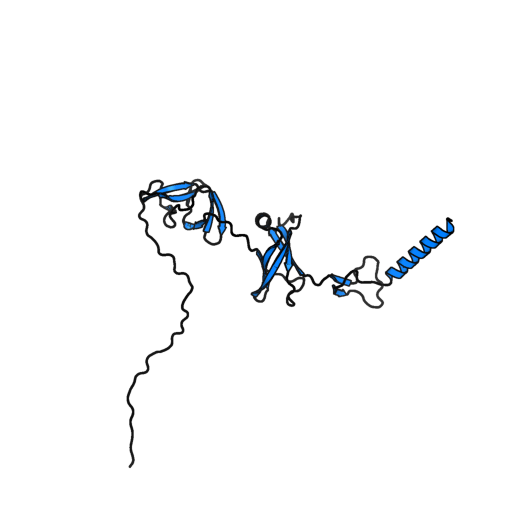9 -15.112 8.266 1.00 83.50 82 PRO A N 1
ATOM 615 C CA . PRO A 1 82 ? -0.317 -15.964 8.673 1.00 83.50 82 PRO A CA 1
ATOM 616 C C . PRO A 1 82 ? -0.466 -17.454 8.318 1.00 83.50 82 PRO A C 1
ATOM 618 O O . PRO A 1 82 ? 0.510 -18.188 8.368 1.00 83.50 82 PRO A O 1
ATOM 621 N N . ASN A 1 83 ? -1.676 -17.905 7.982 1.00 84.62 83 ASN A N 1
ATOM 622 C CA . ASN A 1 83 ? -1.992 -19.271 7.554 1.00 84.62 83 ASN A CA 1
ATOM 623 C C . ASN A 1 83 ? -2.102 -19.413 6.022 1.00 84.62 83 ASN A C 1
ATOM 625 O O . ASN A 1 83 ? -2.791 -20.313 5.546 1.00 84.62 83 ASN A O 1
ATOM 629 N N . ASP A 1 84 ? -1.521 -18.478 5.264 1.00 83.56 84 ASP A N 1
ATOM 630 C CA . ASP A 1 84 ? -1.567 -18.389 3.796 1.00 83.56 84 ASP A CA 1
ATOM 631 C C . ASP A 1 84 ? -2.970 -18.224 3.179 1.00 83.56 84 ASP A C 1
ATOM 633 O O . ASP A 1 84 ? -3.120 -18.163 1.952 1.00 83.56 84 ASP A O 1
ATOM 637 N N . ARG A 1 85 ? -4.021 -18.064 3.997 1.00 86.81 85 ARG A N 1
ATOM 638 C CA . ARG A 1 85 ? -5.349 -17.699 3.495 1.00 86.81 85 ARG A CA 1
ATOM 639 C C . ARG A 1 85 ? -5.342 -16.259 3.006 1.00 86.81 85 ARG A C 1
ATOM 641 O O . ARG A 1 85 ? -4.671 -15.386 3.559 1.00 86.81 85 ARG A O 1
ATOM 648 N N . ARG A 1 86 ? -6.136 -16.005 1.969 1.00 89.50 86 ARG A N 1
ATOM 649 C CA . ARG A 1 86 ? -6.306 -14.671 1.401 1.00 89.50 86 ARG A CA 1
ATOM 650 C C . ARG A 1 86 ? -7.654 -14.099 1.808 1.00 89.50 86 ARG A C 1
ATOM 652 O O . ARG A 1 86 ? -8.668 -14.777 1.668 1.00 89.50 86 ARG A O 1
ATOM 659 N N . VAL A 1 87 ? -7.658 -12.858 2.279 1.00 90.25 87 VAL A N 1
ATOM 660 C CA . VAL A 1 87 ? -8.877 -12.097 2.575 1.00 90.25 87 VAL A CA 1
ATOM 661 C C . VAL A 1 87 ? -8.950 -10.913 1.628 1.00 90.25 87 VAL A C 1
ATOM 663 O O . VAL A 1 87 ? -7.941 -10.259 1.359 1.00 90.25 87 VAL A O 1
ATOM 666 N N . ALA A 1 88 ? -10.132 -10.689 1.063 1.00 91.00 88 ALA A N 1
ATOM 667 C CA . ALA A 1 88 ? -10.391 -9.531 0.226 1.00 91.00 88 ALA A CA 1
ATOM 668 C C . ALA A 1 88 ? -10.688 -8.312 1.105 1.00 91.00 88 ALA A C 1
ATOM 670 O O . ALA A 1 88 ? -11.404 -8.402 2.105 1.00 91.00 88 ALA A O 1
ATOM 671 N N . GLY A 1 89 ? -10.140 -7.174 0.706 1.00 91.56 89 GLY A N 1
ATOM 672 C CA . GLY A 1 89 ? -10.408 -5.876 1.294 1.00 91.56 89 GLY A CA 1
ATOM 673 C C . GLY A 1 89 ? -10.542 -4.805 0.220 1.00 91.56 89 GLY A C 1
ATOM 674 O O . GLY A 1 89 ? -10.228 -5.023 -0.954 1.00 91.56 89 GLY A O 1
ATOM 675 N N . ARG A 1 90 ? -11.026 -3.635 0.623 1.00 93.06 90 ARG A N 1
ATOM 676 C CA . ARG A 1 90 ? -11.209 -2.488 -0.266 1.00 93.06 90 ARG A CA 1
ATOM 677 C C . ARG A 1 90 ? -10.704 -1.221 0.399 1.00 93.06 90 ARG A C 1
ATOM 679 O O . ARG A 1 90 ? -10.991 -0.983 1.568 1.00 93.06 90 ARG A O 1
ATOM 686 N N . VAL A 1 91 ? -9.961 -0.400 -0.339 1.00 93.62 91 VAL A N 1
ATOM 687 C CA . VAL A 1 91 ? -9.513 0.902 0.170 1.00 93.62 91 VAL A CA 1
ATOM 688 C C . VAL A 1 91 ? -10.736 1.771 0.450 1.00 93.62 91 VAL A C 1
ATOM 690 O O . VAL A 1 91 ? -11.496 2.072 -0.469 1.00 93.62 91 VAL A O 1
ATOM 693 N N . ARG A 1 92 ? -10.919 2.171 1.710 1.00 92.12 92 ARG A N 1
ATOM 694 C CA . ARG A 1 92 ? -11.982 3.093 2.123 1.00 92.12 92 ARG A CA 1
ATOM 695 C C . ARG A 1 92 ? -11.545 4.531 1.899 1.00 92.12 92 ARG A C 1
ATOM 697 O O . ARG A 1 92 ? -12.275 5.300 1.293 1.00 92.12 92 ARG A O 1
ATOM 704 N N . GLN A 1 93 ? -10.373 4.873 2.423 1.00 91.81 93 GLN A N 1
ATOM 705 C CA . GLN A 1 93 ? -9.848 6.232 2.398 1.00 91.81 93 GLN A CA 1
ATOM 706 C C . GLN A 1 93 ? -8.328 6.228 2.528 1.00 91.81 93 GLN A C 1
ATOM 708 O O . GLN A 1 93 ? -7.726 5.316 3.109 1.00 91.81 93 GLN A O 1
ATOM 713 N N . ILE A 1 94 ? -7.717 7.286 2.017 1.00 91.12 94 ILE A N 1
ATOM 714 C CA . ILE A 1 94 ? -6.291 7.551 2.165 1.00 91.12 94 ILE A CA 1
ATOM 715 C C . ILE A 1 94 ? -6.133 8.616 3.250 1.00 91.12 94 ILE A C 1
ATOM 717 O O . ILE A 1 94 ? -6.789 9.654 3.211 1.00 91.12 94 ILE A O 1
ATOM 721 N N . GLY A 1 95 ? -5.289 8.347 4.243 1.00 87.75 95 GLY A N 1
ATOM 722 C CA . GLY A 1 95 ? -5.008 9.282 5.323 1.00 87.75 95 GLY A CA 1
ATOM 723 C C . GLY A 1 95 ? -4.445 10.598 4.774 1.00 87.75 95 GLY A C 1
ATOM 724 O O . GLY A 1 95 ? -3.566 10.568 3.911 1.00 87.75 95 GLY A O 1
ATOM 725 N N . PRO A 1 96 ? -4.916 11.756 5.268 1.00 84.19 96 PRO A N 1
ATOM 726 C CA . PRO A 1 96 ? -4.498 13.058 4.748 1.00 84.19 96 PRO A CA 1
ATOM 727 C C . PRO A 1 96 ? -3.080 13.453 5.182 1.00 84.19 96 PRO A C 1
ATOM 729 O O . PRO A 1 96 ? -2.519 14.415 4.663 1.00 84.19 96 PRO A O 1
ATOM 732 N N . THR A 1 97 ? -2.506 12.741 6.152 1.00 84.44 97 THR A N 1
ATOM 733 C CA . THR A 1 97 ? -1.209 13.042 6.753 1.00 84.44 97 THR A CA 1
ATOM 734 C C . THR A 1 97 ? -0.170 11.987 6.398 1.00 84.44 97 THR A C 1
ATOM 736 O O . THR A 1 97 ? -0.463 10.795 6.274 1.00 84.44 97 THR A O 1
ATOM 739 N N . LEU A 1 98 ? 1.071 12.448 6.260 1.00 87.62 98 LEU A N 1
ATOM 740 C CA . LEU A 1 98 ? 2.248 11.593 6.230 1.00 87.62 98 LEU A CA 1
ATOM 741 C C . LEU A 1 98 ? 2.994 11.737 7.545 1.00 87.62 98 LEU A C 1
ATOM 743 O O . LEU A 1 98 ? 3.127 12.836 8.078 1.00 87.62 98 LEU A O 1
ATOM 747 N N . ASP A 1 99 ? 3.513 10.622 8.029 1.00 86.56 99 ASP A N 1
ATOM 748 C CA . ASP A 1 99 ? 4.436 10.602 9.147 1.00 86.56 99 ASP A CA 1
ATOM 749 C C . ASP A 1 99 ? 5.773 11.236 8.724 1.00 86.56 99 ASP A C 1
ATOM 751 O O . ASP A 1 99 ? 6.381 10.829 7.731 1.00 86.56 99 ASP A O 1
ATOM 755 N N . GLU A 1 100 ? 6.228 12.262 9.445 1.00 85.19 100 GLU A N 1
ATOM 756 C CA . GLU A 1 100 ? 7.406 13.055 9.063 1.00 85.19 100 GLU A CA 1
ATOM 757 C C . GLU A 1 100 ? 8.722 12.276 9.198 1.00 85.19 100 GLU A C 1
ATOM 759 O O . GLU A 1 100 ? 9.670 12.524 8.446 1.00 85.19 100 GLU A O 1
ATOM 764 N N . GLN A 1 101 ? 8.785 11.313 10.124 1.00 88.94 101 GLN A N 1
ATOM 765 C CA . GLN A 1 101 ? 9.993 10.527 10.375 1.00 88.94 101 GLN A CA 1
ATOM 766 C C . GLN A 1 101 ? 10.176 9.435 9.321 1.00 88.94 101 GLN A C 1
ATOM 768 O O . GLN A 1 101 ? 11.267 9.244 8.785 1.00 88.94 101 GLN A O 1
ATOM 773 N N . THR A 1 102 ? 9.099 8.722 9.007 1.00 87.06 102 THR A N 1
ATOM 774 C CA . THR A 1 102 ? 9.121 7.572 8.097 1.00 87.06 102 THR A CA 1
ATOM 775 C C . THR A 1 102 ? 8.764 7.943 6.658 1.00 87.06 102 THR A C 1
ATOM 777 O O . THR A 1 102 ? 9.053 7.170 5.742 1.00 87.06 102 THR A O 1
ATOM 780 N N . ARG A 1 103 ? 8.170 9.125 6.435 1.00 88.94 103 ARG A N 1
ATOM 781 C CA . ARG A 1 103 ? 7.598 9.581 5.153 1.00 88.94 103 ARG A CA 1
ATOM 782 C C . ARG A 1 103 ? 6.571 8.602 4.581 1.00 88.94 103 ARG A C 1
ATOM 784 O O . ARG A 1 103 ? 6.487 8.410 3.361 1.00 88.94 103 ARG A O 1
ATOM 791 N N . GLN A 1 104 ? 5.813 7.960 5.466 1.00 91.56 104 GLN A N 1
ATOM 792 C CA . GLN A 1 104 ? 4.771 7.000 5.117 1.00 91.56 104 GLN A CA 1
ATOM 793 C C . GLN A 1 104 ? 3.392 7.606 5.371 1.00 91.56 104 GLN A C 1
ATOM 795 O O . GLN A 1 104 ? 3.175 8.287 6.369 1.00 91.56 104 GLN A O 1
ATOM 800 N N . GLY A 1 105 ? 2.468 7.369 4.446 1.00 90.62 105 GLY A N 1
ATOM 801 C CA . GLY A 1 105 ? 1.049 7.655 4.618 1.00 90.62 105 GLY A CA 1
ATOM 802 C C . GLY A 1 105 ? 0.309 6.400 5.062 1.00 90.62 105 GLY A C 1
ATOM 803 O O . GLY A 1 105 ? 0.714 5.280 4.733 1.00 90.62 105 GLY A O 1
ATOM 804 N N . ILE A 1 106 ? -0.782 6.592 5.795 1.00 92.00 106 ILE A N 1
ATOM 805 C CA . ILE A 1 106 ? -1.661 5.505 6.230 1.00 92.00 106 ILE A CA 1
ATOM 806 C C . ILE A 1 106 ? -2.815 5.385 5.235 1.00 92.00 106 ILE A C 1
ATOM 808 O O . ILE A 1 106 ? -3.497 6.366 4.952 1.00 92.00 106 ILE A O 1
ATOM 812 N N . VAL A 1 107 ? -3.058 4.186 4.714 1.00 93.19 107 VAL A N 1
ATOM 813 C CA . VAL A 1 107 ? -4.240 3.862 3.907 1.00 93.19 107 VAL A CA 1
ATOM 814 C C . VAL A 1 107 ? -5.154 2.959 4.716 1.00 93.19 107 VAL A C 1
ATOM 816 O O . VAL A 1 107 ? -4.726 1.913 5.205 1.00 93.19 107 VAL A O 1
ATOM 819 N N . TYR A 1 108 ? -6.418 3.354 4.827 1.00 92.06 108 TYR A N 1
ATOM 820 C CA . TYR A 1 108 ? -7.437 2.618 5.560 1.00 92.06 108 TYR A CA 1
ATOM 821 C C . TYR A 1 108 ? -8.179 1.688 4.604 1.00 92.06 108 TYR A C 1
ATOM 823 O O . TYR A 1 108 ? -8.799 2.130 3.631 1.00 92.06 108 TYR A O 1
ATOM 831 N N . VAL A 1 109 ? -8.113 0.391 4.882 1.00 92.88 109 VAL A N 1
ATOM 832 C CA . VAL A 1 109 ? -8.714 -0.664 4.067 1.00 92.88 109 VAL A CA 1
ATOM 833 C C . VAL A 1 109 ? -9.784 -1.372 4.882 1.00 92.88 109 VAL A C 1
ATOM 835 O O . VAL A 1 109 ? -9.507 -1.913 5.950 1.00 92.88 109 VAL A O 1
ATOM 838 N N . ASP A 1 110 ? -11.004 -1.391 4.358 1.00 90.62 110 ASP A N 1
ATOM 839 C CA . ASP A 1 110 ? -12.084 -2.215 4.884 1.00 90.62 110 ASP A CA 1
ATOM 840 C C . ASP A 1 110 ? -11.827 -3.680 4.576 1.00 90.62 110 ASP A C 1
ATOM 842 O O . ASP A 1 110 ? -11.541 -4.041 3.430 1.00 90.62 110 ASP A O 1
ATOM 846 N N . LEU A 1 111 ? -11.972 -4.525 5.590 1.00 88.81 111 LEU A N 1
ATOM 847 C CA . LEU A 1 111 ? -11.865 -5.967 5.447 1.00 88.81 111 LEU A CA 1
ATOM 848 C C . LEU A 1 111 ? -13.249 -6.601 5.477 1.00 88.81 111 LEU A C 1
ATOM 850 O O . LEU A 1 111 ? -14.116 -6.202 6.256 1.00 88.81 111 LEU A O 1
ATOM 854 N N . ALA A 1 112 ? -13.439 -7.642 4.669 1.00 83.25 112 ALA A N 1
ATOM 855 C CA . ALA A 1 112 ? -14.568 -8.537 4.872 1.00 83.25 112 ALA A CA 1
ATOM 856 C C . ALA A 1 112 ? -14.457 -9.198 6.257 1.00 83.25 112 ALA A C 1
ATOM 858 O O . ALA A 1 112 ? -13.363 -9.576 6.688 1.00 83.25 112 ALA A O 1
ATOM 859 N N . SER A 1 113 ? -15.585 -9.348 6.952 1.00 77.94 113 SER A N 1
ATOM 860 C CA . SER A 1 113 ? -15.625 -10.033 8.243 1.00 77.94 113 SER A CA 1
ATOM 861 C C . SER A 1 113 ? -15.164 -11.486 8.082 1.00 77.94 113 SER A C 1
ATOM 863 O O . SER A 1 113 ? -15.865 -12.299 7.484 1.00 77.94 113 SER A O 1
ATOM 865 N N . ASP A 1 114 ? -13.993 -11.818 8.630 1.00 79.94 114 ASP A N 1
ATOM 866 C CA . ASP A 1 114 ? -13.499 -13.192 8.761 1.00 79.94 114 ASP A CA 1
ATOM 867 C C . ASP A 1 114 ? -13.260 -13.475 10.257 1.00 79.94 114 ASP A C 1
ATOM 869 O O . ASP A 1 114 ? -12.580 -12.690 10.923 1.00 79.94 114 ASP A O 1
ATOM 873 N N . PRO A 1 115 ? -13.808 -14.568 10.819 1.00 78.50 115 PRO A N 1
ATOM 874 C CA . PRO A 1 115 ? -13.700 -14.878 12.247 1.00 78.50 115 PRO A CA 1
ATOM 875 C C . PRO A 1 115 ? -12.262 -15.146 12.722 1.00 78.50 115 PRO A C 1
ATOM 877 O O . PRO A 1 115 ? -12.008 -15.169 13.927 1.00 78.50 115 PRO A O 1
ATOM 880 N N . GLN A 1 116 ? -11.314 -15.371 11.808 1.00 80.06 116 GLN A N 1
ATOM 881 C CA . GLN A 1 116 ? -9.899 -15.534 12.139 1.00 80.06 116 GLN A CA 1
ATOM 882 C C . GLN A 1 116 ? -9.158 -14.200 12.261 1.00 80.06 116 GLN A C 1
ATOM 884 O O . GLN A 1 116 ? -8.052 -14.176 12.801 1.00 80.06 116 GLN A O 1
ATOM 889 N N . LEU A 1 117 ? -9.744 -13.102 11.778 1.00 81.19 117 LEU A N 1
ATOM 890 C CA . LEU A 1 117 ? -9.162 -11.776 11.915 1.00 81.19 117 LEU A CA 1
ATOM 891 C C . LEU A 1 117 ? -9.440 -11.220 13.310 1.00 81.19 117 LEU A C 1
ATOM 893 O O . LEU A 1 117 ? -10.568 -11.217 13.799 1.00 81.19 117 LEU A O 1
ATOM 897 N N . ARG A 1 118 ? -8.386 -10.719 13.952 1.00 80.25 118 ARG A N 1
ATOM 898 C CA . ARG A 1 118 ? -8.465 -10.019 15.234 1.00 80.25 118 ARG A CA 1
ATOM 899 C C . ARG A 1 118 ? -7.724 -8.693 15.152 1.00 80.25 118 ARG A C 1
ATOM 901 O O . ARG A 1 118 ? -6.723 -8.573 14.445 1.00 80.25 118 ARG A O 1
ATOM 908 N N . ALA A 1 119 ? -8.206 -7.709 15.906 1.00 80.62 119 ALA A N 1
ATOM 909 C CA . ALA A 1 119 ? -7.502 -6.446 16.075 1.00 80.62 119 ALA A CA 1
ATOM 910 C C . ALA A 1 119 ? -6.089 -6.694 16.635 1.00 80.62 119 ALA A C 1
ATOM 912 O O . ALA A 1 119 ? -5.890 -7.568 17.479 1.00 80.62 119 ALA A O 1
ATOM 913 N N . GLY A 1 120 ? -5.107 -5.944 16.133 1.00 82.06 120 GLY A N 1
ATOM 914 C CA . GLY A 1 120 ? -3.696 -6.088 16.504 1.00 82.06 120 GLY A CA 1
ATOM 915 C C . GLY A 1 120 ? -2.906 -7.125 15.694 1.00 82.06 120 GLY A C 1
ATOM 916 O O . GLY A 1 120 ? -1.692 -7.217 15.863 1.00 82.06 120 GLY A O 1
ATOM 917 N N . MET A 1 121 ? -3.538 -7.885 14.792 1.00 85.62 121 MET A N 1
ATOM 918 C CA . MET A 1 121 ? -2.803 -8.770 13.882 1.00 85.62 121 MET A CA 1
ATOM 919 C C . MET A 1 121 ? -1.990 -7.973 12.857 1.00 85.62 121 MET A C 1
ATOM 921 O O . MET A 1 121 ? -2.498 -7.055 12.215 1.00 85.62 121 MET A O 1
ATOM 925 N N . PHE A 1 122 ? -0.744 -8.391 12.638 1.00 85.62 122 PHE A N 1
ATOM 926 C CA . PHE A 1 122 ? 0.063 -7.896 11.530 1.00 85.62 122 PHE A CA 1
ATOM 927 C C . PHE A 1 122 ? -0.233 -8.710 10.267 1.00 85.62 122 PHE A C 1
ATOM 929 O O . PHE A 1 122 ? -0.066 -9.930 10.252 1.00 85.62 122 PHE A O 1
ATOM 936 N N . LEU A 1 123 ? -0.671 -8.036 9.205 1.00 88.06 123 LEU A N 1
ATOM 937 C CA . LEU A 1 123 ? -1.050 -8.656 7.935 1.00 88.06 123 LEU A CA 1
ATOM 938 C C . LEU A 1 123 ? -0.272 -8.024 6.787 1.00 88.06 123 LEU A C 1
ATOM 940 O O . LEU A 1 123 ? -0.012 -6.820 6.784 1.00 88.06 123 LEU A O 1
ATOM 944 N N . ARG A 1 124 ? 0.055 -8.834 5.777 1.00 89.38 124 ARG A N 1
ATOM 945 C CA . ARG A 1 124 ? 0.673 -8.351 4.541 1.00 89.38 124 ARG A CA 1
ATOM 946 C C . ARG A 1 124 ? -0.397 -8.228 3.461 1.00 89.38 124 ARG A C 1
ATOM 948 O O . ARG A 1 124 ? -0.978 -9.231 3.056 1.00 89.38 124 ARG A O 1
ATOM 955 N N . GLY A 1 125 ? -0.632 -7.012 2.979 1.00 89.38 125 GLY A N 1
ATOM 956 C CA . GLY A 1 125 ? -1.528 -6.741 1.856 1.00 89.38 125 GLY A CA 1
ATOM 957 C C . GLY A 1 125 ? -0.793 -6.584 0.529 1.00 89.38 125 GLY A C 1
ATOM 958 O O . GLY A 1 125 ? 0.366 -6.168 0.483 1.00 89.38 125 GLY A O 1
ATOM 959 N N . ARG A 1 126 ? -1.486 -6.906 -0.561 1.00 90.56 126 ARG A N 1
ATOM 960 C CA . ARG A 1 126 ? -1.112 -6.577 -1.936 1.00 90.56 126 ARG A CA 1
ATOM 961 C C . ARG A 1 126 ? -2.228 -5.744 -2.550 1.00 90.56 126 ARG A C 1
ATOM 963 O O . ARG A 1 126 ? -3.384 -6.156 -2.532 1.00 90.56 126 ARG A O 1
ATOM 970 N N . PHE A 1 127 ? -1.865 -4.584 -3.077 1.00 89.50 127 PHE A N 1
ATOM 971 C CA . PHE A 1 127 ? -2.769 -3.712 -3.817 1.00 89.50 127 PHE A CA 1
ATOM 972 C C . PHE A 1 127 ? -2.758 -4.139 -5.282 1.00 89.50 127 PHE A C 1
ATOM 974 O O . PHE A 1 127 ? -1.683 -4.296 -5.865 1.00 89.50 127 PHE A O 1
ATOM 981 N N . GLU A 1 128 ? -3.932 -4.335 -5.873 1.00 83.69 128 GLU A N 1
ATOM 982 C CA . GLU A 1 128 ? -4.039 -4.669 -7.292 1.00 83.69 128 GLU A CA 1
ATOM 983 C C . GLU A 1 128 ? -4.101 -3.381 -8.106 1.00 83.69 128 GLU A C 1
ATOM 985 O O . GLU A 1 128 ? -5.146 -2.739 -8.217 1.00 83.69 128 GLU A O 1
ATOM 990 N N . LEU A 1 129 ? -2.944 -2.955 -8.620 1.00 81.69 129 LEU A N 1
ATOM 991 C CA . LEU A 1 129 ? -2.858 -1.760 -9.453 1.00 81.69 129 LEU A CA 1
ATOM 992 C C . LEU A 1 129 ? -3.560 -1.998 -10.793 1.00 81.69 129 LEU A C 1
ATOM 994 O O . LEU A 1 129 ? -3.397 -3.072 -11.377 1.00 81.69 129 LEU A O 1
ATOM 998 N N . PRO A 1 130 ? -4.308 -1.005 -11.308 1.00 71.88 130 PRO A N 1
ATOM 999 C CA . PRO A 1 130 ? -4.883 -1.110 -12.637 1.00 71.88 130 PRO A CA 1
ATOM 1000 C C . PRO A 1 130 ? -3.761 -1.312 -13.659 1.00 71.88 130 PRO A C 1
ATOM 1002 O O . PRO A 1 130 ? -2.763 -0.584 -13.652 1.00 71.88 130 PRO A O 1
ATOM 1005 N N . LEU A 1 131 ? -3.929 -2.302 -14.539 1.00 70.00 131 LEU A N 1
ATOM 1006 C CA . LEU A 1 131 ? -2.992 -2.543 -15.630 1.00 70.00 131 LEU A CA 1
ATOM 1007 C C . LEU A 1 131 ? -3.013 -1.326 -16.555 1.00 70.00 131 LEU A C 1
ATOM 1009 O O . LEU A 1 131 ? -4.018 -1.041 -17.205 1.00 70.00 131 LEU A O 1
ATOM 1013 N N . LYS A 1 132 ? -1.893 -0.608 -16.621 1.00 71.25 132 LYS A N 1
ATOM 1014 C CA . LYS A 1 132 ? -1.660 0.385 -17.666 1.00 71.25 132 LYS A CA 1
ATOM 1015 C C . LYS A 1 132 ? -1.009 -0.323 -18.843 1.00 71.25 132 LYS A C 1
ATOM 1017 O O . LYS A 1 132 ? -0.032 -1.047 -18.665 1.00 71.25 132 LYS A O 1
ATOM 1022 N N . GLN A 1 133 ? -1.559 -0.128 -20.038 1.00 73.12 133 GLN A N 1
ATOM 1023 C CA . GLN A 1 133 ? -0.863 -0.524 -21.254 1.00 73.12 133 GLN A CA 1
ATOM 1024 C C . GLN A 1 133 ? 0.340 0.401 -21.427 1.00 73.12 133 GLN A C 1
ATOM 1026 O O . GLN A 1 133 ? 0.197 1.622 -21.444 1.00 73.12 133 GLN A O 1
ATOM 1031 N N . GLY A 1 134 ? 1.525 -0.193 -21.498 1.00 78.25 134 GLY A N 1
ATOM 1032 C CA . GLY A 1 134 ? 2.786 0.516 -21.631 1.00 78.25 134 GLY A CA 1
ATOM 1033 C C . GLY A 1 134 ? 3.795 -0.364 -22.348 1.00 78.25 134 GLY A C 1
ATOM 1034 O O . GLY A 1 134 ? 3.768 -1.592 -22.225 1.00 78.25 134 GLY A O 1
ATOM 1035 N N . LEU A 1 135 ? 4.681 0.262 -23.119 1.00 86.38 135 LEU A N 1
ATOM 1036 C CA . LEU A 1 135 ? 5.780 -0.454 -23.750 1.00 86.38 135 LEU A CA 1
ATOM 1037 C C . LEU A 1 135 ? 6.754 -0.882 -22.659 1.00 86.38 135 LEU A C 1
ATOM 1039 O O . LEU A 1 135 ? 7.185 -0.071 -21.842 1.00 86.38 135 LEU A O 1
ATOM 1043 N N . THR A 1 136 ? 7.099 -2.163 -22.634 1.00 88.88 136 THR A N 1
ATOM 1044 C CA . THR A 1 136 ? 8.067 -2.701 -21.680 1.00 88.88 136 THR A CA 1
ATOM 1045 C C . THR A 1 136 ? 9.211 -3.351 -22.430 1.00 88.88 136 THR A C 1
ATOM 1047 O O . THR A 1 136 ? 9.019 -3.983 -23.468 1.00 88.88 136 THR A O 1
ATOM 1050 N N . VAL A 1 137 ? 10.418 -3.190 -21.899 1.00 88.75 137 VAL A N 1
ATOM 1051 C CA . VAL A 1 137 ? 11.620 -3.831 -22.429 1.00 88.75 137 VAL A CA 1
ATOM 1052 C C . VAL A 1 137 ? 12.267 -4.694 -21.346 1.00 88.75 137 VAL A C 1
ATOM 1054 O O . VAL A 1 137 ? 12.250 -4.326 -20.164 1.00 88.75 137 VAL A O 1
ATOM 1057 N N . PRO A 1 138 ? 12.845 -5.855 -21.697 1.00 89.12 138 PRO A N 1
ATOM 1058 C CA . PRO A 1 138 ? 13.641 -6.634 -20.758 1.00 89.12 138 PRO A CA 1
ATOM 1059 C C . PRO A 1 138 ? 14.822 -5.814 -20.240 1.00 89.12 138 PRO A C 1
ATOM 1061 O O . PRO A 1 138 ? 15.468 -5.095 -21.000 1.00 89.12 138 PRO A O 1
ATOM 1064 N N . ARG A 1 139 ? 15.169 -5.977 -18.960 1.00 88.06 139 ARG A N 1
ATOM 1065 C CA . ARG A 1 139 ? 16.313 -5.269 -18.353 1.00 88.06 139 ARG A CA 1
ATOM 1066 C C . ARG A 1 139 ? 17.632 -5.464 -19.102 1.00 88.06 139 ARG A C 1
ATOM 1068 O O . ARG A 1 139 ? 18.451 -4.557 -19.135 1.00 88.06 139 ARG A O 1
ATOM 1075 N N . GLN A 1 140 ? 17.817 -6.633 -19.710 1.00 87.31 140 GLN A N 1
ATOM 1076 C CA . GLN A 1 140 ? 19.022 -6.996 -20.461 1.00 87.31 140 GLN A CA 1
ATOM 1077 C C . GLN A 1 140 ? 19.170 -6.238 -21.791 1.00 87.31 140 GLN A C 1
ATOM 1079 O O . GLN A 1 140 ? 20.271 -6.166 -22.327 1.00 87.31 140 GLN A O 1
ATOM 1084 N N . ALA A 1 141 ? 18.082 -5.654 -22.304 1.00 87.94 141 ALA A N 1
ATOM 1085 C CA . ALA A 1 141 ? 18.080 -4.867 -23.535 1.00 87.94 141 ALA A CA 1
ATOM 1086 C C . ALA A 1 141 ? 18.556 -3.417 -23.330 1.00 87.94 141 ALA A C 1
ATOM 1088 O O . ALA A 1 141 ? 18.796 -2.700 -24.301 1.00 87.94 141 ALA A O 1
ATOM 1089 N N . LEU A 1 142 ? 18.645 -2.962 -22.075 1.00 89.56 142 LEU A N 1
ATOM 1090 C CA . LEU A 1 142 ? 19.010 -1.591 -21.737 1.00 89.56 142 LEU A CA 1
ATOM 1091 C C . LEU A 1 142 ? 20.524 -1.426 -21.681 1.00 89.56 142 LEU A C 1
ATOM 1093 O O . LEU A 1 142 ? 21.223 -2.175 -21.001 1.00 89.56 142 LEU A O 1
ATOM 1097 N N . VAL A 1 143 ? 21.012 -0.377 -22.334 1.00 89.19 143 VAL A N 1
ATOM 1098 C CA . VAL A 1 143 ? 22.422 0.006 -22.328 1.00 89.19 143 VAL A CA 1
ATOM 1099 C C . VAL A 1 143 ? 22.553 1.385 -21.699 1.00 89.19 143 VAL A C 1
ATOM 1101 O O . VAL A 1 143 ? 21.940 2.348 -22.155 1.00 89.19 143 VAL A O 1
ATOM 1104 N N . LEU A 1 144 ? 23.339 1.478 -20.627 1.00 89.12 144 LEU A N 1
ATOM 1105 C CA . LEU A 1 144 ? 23.657 2.740 -19.963 1.00 89.12 144 LEU A CA 1
ATOM 1106 C C . LEU A 1 144 ? 24.953 3.299 -20.555 1.00 89.12 144 LEU A C 1
ATOM 1108 O O . LEU A 1 144 ? 26.013 2.692 -20.404 1.00 89.12 144 LEU A O 1
ATOM 1112 N N . ARG A 1 145 ? 24.874 4.455 -21.215 1.00 88.38 145 ARG A N 1
ATOM 1113 C CA . ARG A 1 145 ? 26.031 5.158 -21.789 1.00 88.38 145 ARG A CA 1
ATOM 1114 C C . ARG A 1 145 ? 25.873 6.656 -21.539 1.00 88.38 145 ARG A C 1
ATOM 1116 O O . ARG A 1 145 ? 24.767 7.175 -21.635 1.00 88.38 145 ARG A O 1
ATOM 1123 N N . ASP A 1 146 ? 26.943 7.336 -21.133 1.00 86.69 146 ASP A N 1
ATOM 1124 C CA . ASP A 1 146 ? 26.931 8.785 -20.855 1.00 86.69 146 ASP A CA 1
ATOM 1125 C C . ASP A 1 146 ? 25.812 9.242 -19.888 1.00 86.69 146 ASP A C 1
ATOM 1127 O O . ASP A 1 146 ? 25.263 10.335 -20.008 1.00 86.69 146 ASP A O 1
ATOM 1131 N N . GLY A 1 147 ? 25.422 8.378 -18.940 1.00 87.38 147 GLY A N 1
ATOM 1132 C CA . GLY A 1 147 ? 24.345 8.651 -17.978 1.00 87.38 147 GLY A CA 1
ATOM 1133 C C . GLY A 1 147 ? 22.918 8.557 -18.538 1.00 87.38 147 GLY A C 1
ATOM 1134 O O . GLY A 1 147 ? 21.964 8.811 -17.804 1.00 87.38 147 GLY A O 1
ATOM 1135 N N . PHE A 1 148 ? 22.747 8.163 -19.802 1.00 89.69 148 PHE A N 1
ATOM 1136 C CA . PHE A 1 148 ? 21.446 7.944 -20.432 1.00 89.69 148 PHE A CA 1
ATOM 1137 C C . PHE A 1 148 ? 21.206 6.466 -20.743 1.00 89.69 148 PHE A C 1
ATOM 1139 O O . PHE A 1 148 ? 22.131 5.708 -21.036 1.00 89.69 148 PHE A O 1
ATOM 1146 N N . TYR A 1 149 ? 19.935 6.068 -20.698 1.00 90.75 149 TYR A N 1
ATOM 1147 C CA . TYR A 1 149 ? 19.507 4.731 -21.085 1.00 90.75 149 TYR A CA 1
ATOM 1148 C C . TYR A 1 149 ? 19.158 4.689 -22.570 1.00 90.75 149 TYR A C 1
ATOM 1150 O O . TYR A 1 149 ? 18.417 5.535 -23.082 1.00 90.75 149 TYR A O 1
ATOM 1158 N N . PHE A 1 150 ? 19.682 3.676 -23.244 1.00 90.19 150 PHE A N 1
ATOM 1159 C CA . PHE A 1 150 ? 19.466 3.420 -24.657 1.00 90.19 150 PHE A CA 1
ATOM 1160 C C . PHE A 1 150 ? 18.963 1.999 -24.877 1.00 90.19 150 PHE A C 1
ATOM 1162 O O . PHE A 1 150 ? 19.286 1.082 -24.121 1.00 90.19 150 PHE A O 1
ATOM 1169 N N . VAL A 1 151 ? 18.198 1.831 -25.948 1.00 90.38 151 VAL A N 1
ATOM 1170 C CA . VAL A 1 151 ? 17.823 0.535 -26.515 1.00 90.38 151 VAL A CA 1
ATOM 1171 C C . VAL A 1 151 ? 18.223 0.508 -27.983 1.00 90.38 151 VAL A C 1
ATOM 1173 O O . VAL A 1 151 ? 18.218 1.541 -28.654 1.00 90.38 151 VAL A O 1
ATOM 1176 N N . PHE A 1 152 ? 18.563 -0.673 -28.487 1.00 89.38 152 PHE A N 1
ATOM 1177 C CA . PHE A 1 152 ? 18.859 -0.873 -29.903 1.00 89.38 152 PHE A CA 1
ATOM 1178 C C . PHE A 1 152 ? 17.624 -1.416 -30.609 1.00 89.38 152 PHE A C 1
ATOM 1180 O O . PHE A 1 152 ? 17.168 -2.522 -30.305 1.00 89.38 152 PHE A O 1
ATOM 1187 N N . VAL A 1 153 ? 17.084 -0.627 -31.537 1.00 89.62 153 VAL A N 1
ATOM 1188 C CA . VAL A 1 153 ? 15.909 -0.989 -32.337 1.00 89.62 153 VAL A CA 1
ATOM 1189 C C . VAL A 1 153 ? 16.371 -1.492 -33.698 1.00 89.62 153 VAL A C 1
ATOM 1191 O O . VAL A 1 153 ? 17.177 -0.845 -34.364 1.00 89.62 153 VAL A O 1
ATOM 1194 N N . LEU A 1 154 ? 15.870 -2.650 -34.112 1.00 85.56 154 LEU A N 1
ATOM 1195 C CA . LEU A 1 154 ? 16.149 -3.252 -35.407 1.00 85.56 154 LEU A CA 1
ATOM 1196 C C . LEU A 1 154 ? 15.304 -2.579 -36.496 1.00 85.56 154 LEU A C 1
ATOM 1198 O O . LEU A 1 154 ? 14.082 -2.737 -36.531 1.00 85.56 154 LEU A O 1
ATOM 1202 N N . GLY A 1 155 ? 15.968 -1.874 -37.407 1.00 82.19 155 GLY A N 1
ATOM 1203 C CA . GLY A 1 155 ? 15.352 -1.301 -38.599 1.00 82.19 155 GLY A CA 1
ATOM 1204 C C . GLY A 1 155 ? 15.116 -2.329 -39.712 1.00 82.19 155 GLY A C 1
ATOM 1205 O O . GLY A 1 155 ? 15.518 -3.491 -39.632 1.00 82.19 155 GLY A O 1
ATOM 1206 N N . ASN A 1 156 ? 14.485 -1.881 -40.798 1.00 75.75 156 ASN A N 1
ATOM 1207 C CA . ASN A 1 156 ? 14.108 -2.743 -41.927 1.00 75.75 156 ASN A CA 1
ATOM 1208 C C . ASN A 1 156 ? 15.311 -3.305 -42.711 1.00 75.75 156 ASN A C 1
ATOM 1210 O O . ASN A 1 156 ? 15.156 -4.298 -43.413 1.00 75.75 156 ASN A O 1
ATOM 1214 N N . ASP A 1 157 ? 16.498 -2.710 -42.562 1.00 76.06 157 ASP A N 1
ATOM 1215 C CA . ASP A 1 157 ? 17.731 -3.079 -43.280 1.00 76.06 157 ASP A CA 1
ATOM 1216 C C . ASP A 1 157 ? 18.636 -4.047 -42.485 1.00 76.06 157 ASP A C 1
ATOM 1218 O O . ASP A 1 157 ? 19.826 -4.153 -42.755 1.00 76.06 157 ASP A O 1
ATOM 1222 N N . ASN A 1 158 ? 18.109 -4.713 -41.445 1.00 80.25 158 ASN A N 1
ATOM 1223 C CA . ASN A 1 158 ? 18.889 -5.476 -40.448 1.00 80.25 158 ASN A CA 1
ATOM 1224 C C . ASN A 1 158 ? 19.974 -4.656 -39.720 1.00 80.25 158 ASN A C 1
ATOM 1226 O O . ASN A 1 158 ? 20.916 -5.207 -39.147 1.00 80.25 158 ASN A O 1
ATOM 1230 N N . LYS A 1 159 ? 19.824 -3.332 -39.718 1.00 84.12 159 LYS A N 1
ATOM 1231 C CA . LYS A 1 159 ? 20.678 -2.406 -38.976 1.00 84.12 159 LYS A CA 1
ATOM 1232 C C . LYS A 1 159 ? 20.023 -2.020 -37.667 1.00 84.12 159 LYS A C 1
ATOM 1234 O O . LYS A 1 159 ? 18.806 -1.825 -37.620 1.00 84.12 159 LYS A O 1
ATOM 1239 N N . VAL A 1 160 ? 20.825 -1.894 -36.618 1.00 87.00 160 VAL A N 1
ATOM 1240 C CA . VAL A 1 160 ? 20.349 -1.390 -35.330 1.00 87.00 160 VAL A CA 1
ATOM 1241 C C . VAL A 1 160 ? 20.531 0.118 -35.233 1.00 87.00 160 VAL A C 1
ATOM 1243 O O . VAL A 1 160 ? 21.571 0.656 -35.604 1.00 87.00 160 VAL A O 1
ATOM 1246 N N . ALA A 1 161 ? 19.515 0.797 -34.713 1.00 88.00 161 ALA A N 1
ATOM 1247 C CA . ALA A 1 161 ? 19.576 2.212 -34.380 1.00 88.00 161 ALA A CA 1
ATOM 1248 C C . ALA A 1 161 ? 19.585 2.380 -32.860 1.00 88.00 161 ALA A C 1
ATOM 1250 O O . ALA A 1 161 ? 18.725 1.834 -32.154 1.00 88.00 161 ALA A O 1
ATOM 1251 N N . GLN A 1 162 ? 20.551 3.144 -32.353 1.00 89.56 162 GLN A N 1
ATOM 1252 C CA . GLN A 1 162 ? 20.615 3.482 -30.939 1.00 89.56 162 GLN A CA 1
ATOM 1253 C C . GLN A 1 162 ? 19.530 4.515 -30.621 1.00 89.56 162 GLN A C 1
ATOM 1255 O O . GLN A 1 162 ? 19.586 5.662 -31.060 1.00 89.56 162 GLN A O 1
ATOM 1260 N N . THR A 1 163 ? 18.546 4.124 -29.815 1.00 88.88 163 THR A N 1
ATOM 1261 C CA . THR A 1 163 ? 17.418 4.987 -29.462 1.00 88.88 163 THR A CA 1
ATOM 1262 C C . THR A 1 163 ? 17.448 5.313 -27.978 1.00 88.88 163 THR A C 1
ATOM 1264 O O . THR A 1 163 ? 17.473 4.425 -27.125 1.00 88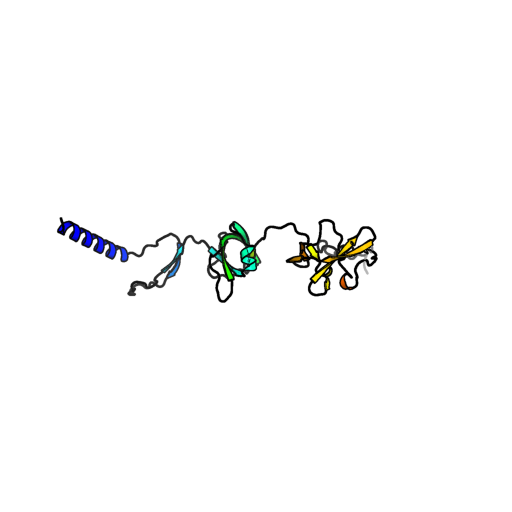.88 163 THR A O 1
ATOM 1267 N N . LYS A 1 164 ? 17.475 6.610 -27.655 1.00 91.38 164 LYS A N 1
ATOM 1268 C CA . LYS A 1 164 ? 17.413 7.093 -26.272 1.00 91.38 164 LYS A CA 1
ATOM 1269 C C . LYS A 1 164 ? 16.010 6.874 -25.719 1.00 91.38 164 LYS A C 1
ATOM 1271 O O . LYS A 1 164 ? 15.041 7.330 -26.322 1.00 91.38 164 LYS A O 1
ATOM 1276 N N . VAL A 1 165 ? 15.916 6.250 -24.550 1.00 91.69 165 VAL A N 1
ATOM 1277 C CA . VAL A 1 165 ? 14.637 5.963 -23.894 1.00 91.69 165 VAL A CA 1
ATOM 1278 C C . VAL A 1 165 ? 14.541 6.618 -22.527 1.00 91.69 165 VAL A C 1
ATOM 1280 O O . VAL A 1 165 ? 15.535 6.799 -21.822 1.00 91.69 165 VAL A O 1
ATOM 1283 N N . GLN A 1 166 ? 13.317 6.971 -22.149 1.00 89.44 166 GLN A N 1
ATOM 1284 C CA . GLN A 1 166 ? 12.981 7.342 -20.781 1.00 89.44 166 GLN A CA 1
ATOM 1285 C C . GLN A 1 166 ? 12.327 6.149 -20.096 1.00 89.44 166 GLN A C 1
ATOM 1287 O O . GLN A 1 166 ? 11.433 5.513 -20.653 1.00 89.44 166 GLN A O 1
ATOM 1292 N N . LEU A 1 167 ? 12.811 5.832 -18.899 1.00 89.88 167 LEU A N 1
ATOM 1293 C CA . LEU A 1 167 ? 12.352 4.686 -18.126 1.00 89.88 167 LEU A CA 1
ATOM 1294 C C . LEU A 1 167 ? 11.300 5.120 -17.103 1.00 89.88 167 LEU A C 1
ATOM 1296 O O . LEU A 1 167 ? 11.406 6.193 -16.507 1.00 89.88 167 LEU A O 1
ATOM 1300 N N . GLY A 1 168 ? 10.308 4.259 -16.902 1.00 84.75 168 GLY A N 1
ATOM 1301 C CA . GLY A 1 168 ? 9.260 4.375 -15.897 1.00 84.75 168 GLY A CA 1
ATOM 1302 C C . GLY A 1 168 ? 9.418 3.339 -14.786 1.00 84.75 168 GLY A C 1
ATOM 1303 O O . GLY A 1 168 ? 10.498 3.169 -14.211 1.00 84.75 168 GLY A O 1
ATOM 1304 N N . GLY A 1 169 ? 8.322 2.652 -14.459 1.00 79.06 169 GLY A N 1
ATOM 1305 C CA . GLY A 1 169 ? 8.306 1.613 -13.434 1.00 79.06 169 GLY A CA 1
ATOM 1306 C C . GLY A 1 169 ? 9.060 0.346 -13.849 1.00 79.06 169 GLY A C 1
ATOM 1307 O O . GLY A 1 169 ? 9.070 -0.049 -15.012 1.00 79.06 169 GLY A O 1
ATOM 1308 N N . ALA A 1 170 ? 9.672 -0.340 -12.883 1.00 81.38 170 ALA A N 1
ATOM 1309 C CA . ALA A 1 170 ? 10.185 -1.692 -13.090 1.00 81.38 170 ALA A CA 1
ATOM 1310 C C . ALA A 1 170 ? 9.165 -2.715 -12.582 1.00 81.38 170 ALA A C 1
ATOM 1312 O O . ALA A 1 170 ? 8.758 -2.654 -11.422 1.00 81.38 170 ALA A O 1
ATOM 1313 N N . VAL A 1 171 ? 8.797 -3.674 -13.430 1.00 75.56 171 VAL A N 1
ATOM 1314 C CA . VAL A 1 171 ? 7.881 -4.768 -13.089 1.00 75.56 171 VAL A CA 1
ATOM 1315 C C . VAL A 1 171 ? 8.608 -6.089 -13.315 1.00 75.56 171 VAL A C 1
ATOM 1317 O O . VAL A 1 171 ? 8.890 -6.477 -14.450 1.00 75.56 171 VAL A O 1
ATOM 1320 N N . SER A 1 172 ? 8.935 -6.778 -12.221 1.00 80.31 172 SER A N 1
ATOM 1321 C CA . SER A 1 172 ? 9.651 -8.061 -12.220 1.00 80.31 172 SER A CA 1
ATOM 1322 C C . SER A 1 172 ? 10.974 -8.014 -13.010 1.00 80.31 172 SER A C 1
ATOM 1324 O O . SER A 1 172 ? 11.966 -7.487 -12.505 1.00 80.31 172 SER A O 1
ATOM 1326 N N . ASN A 1 173 ? 11.002 -8.543 -14.242 1.00 85.00 173 ASN A N 1
ATOM 1327 C CA . ASN A 1 173 ? 12.194 -8.597 -15.103 1.00 85.00 173 ASN A CA 1
ATOM 1328 C C . ASN A 1 173 ? 12.159 -7.599 -16.280 1.00 85.00 173 ASN A C 1
ATOM 1330 O O . ASN A 1 173 ? 13.067 -7.555 -17.113 1.00 85.00 173 ASN A O 1
ATOM 1334 N N . THR A 1 174 ? 11.106 -6.793 -16.352 1.00 87.06 174 THR A N 1
ATOM 1335 C CA . THR A 1 174 ? 10.873 -5.812 -17.414 1.00 87.06 174 THR A CA 1
ATOM 1336 C C . THR A 1 174 ? 10.845 -4.400 -16.844 1.00 87.06 174 THR A C 1
ATOM 1338 O O . THR A 1 174 ? 10.534 -4.195 -15.669 1.00 87.06 174 THR A O 1
ATOM 1341 N N . ILE A 1 175 ? 11.205 -3.421 -17.664 1.00 88.69 175 ILE A N 1
ATOM 1342 C CA . ILE A 1 175 ? 11.135 -2.001 -17.328 1.00 88.69 175 ILE A CA 1
ATOM 1343 C C . ILE A 1 175 ? 10.209 -1.327 -18.330 1.00 88.69 175 ILE A C 1
ATOM 1345 O O . ILE A 1 175 ? 10.318 -1.544 -19.534 1.00 88.69 175 ILE A O 1
ATOM 1349 N N . GLU A 1 176 ? 9.287 -0.530 -17.812 1.00 88.75 176 GLU A N 1
ATOM 1350 C CA . GLU A 1 176 ? 8.407 0.324 -18.593 1.00 88.75 176 GLU A CA 1
ATOM 1351 C C . GLU A 1 176 ? 9.210 1.443 -19.263 1.00 88.75 176 GLU A C 1
ATOM 1353 O O . GLU A 1 176 ? 10.056 2.085 -18.637 1.00 88.75 176 GLU A O 1
ATOM 1358 N N . VAL A 1 177 ? 8.932 1.684 -20.540 1.00 89.88 177 VAL A N 1
ATOM 1359 C CA . VAL A 1 177 ? 9.493 2.776 -21.331 1.00 89.88 177 VAL A CA 1
ATOM 1360 C C . VAL A 1 177 ? 8.402 3.820 -21.526 1.00 89.88 177 VAL A C 1
ATOM 1362 O O . VAL A 1 177 ? 7.396 3.561 -22.180 1.00 89.88 177 VAL A O 1
ATOM 1365 N N . THR A 1 178 ? 8.602 5.007 -20.957 1.00 87.00 178 THR A N 1
ATOM 1366 C CA . THR A 1 178 ? 7.634 6.112 -21.015 1.00 87.00 178 THR A CA 1
ATOM 1367 C C . THR A 1 178 ? 7.783 6.957 -22.275 1.00 87.00 178 THR A C 1
ATOM 1369 O O . THR A 1 178 ? 6.812 7.560 -22.726 1.00 87.00 178 THR A O 1
ATOM 1372 N N . ALA A 1 179 ? 8.983 7.003 -22.862 1.00 86.94 179 ALA A N 1
ATOM 1373 C CA . ALA A 1 179 ? 9.244 7.708 -24.112 1.00 86.94 179 ALA A CA 1
ATOM 1374 C C . ALA A 1 179 ? 10.426 7.099 -24.877 1.00 86.94 179 ALA A C 1
ATOM 1376 O O . ALA A 1 179 ? 11.355 6.555 -24.277 1.00 86.94 179 ALA A O 1
ATOM 1377 N N . GLY A 1 180 ? 10.412 7.265 -26.202 1.00 84.31 180 GLY A N 1
ATOM 1378 C CA . GLY A 1 180 ? 11.511 6.882 -27.095 1.00 84.31 180 GLY A CA 1
ATOM 1379 C C . GLY A 1 180 ? 11.310 5.567 -27.848 1.00 84.31 180 GLY A C 1
ATOM 1380 O O . GLY A 1 180 ? 12.124 5.257 -28.701 1.00 84.31 180 GLY A O 1
ATOM 1381 N N . LEU A 1 181 ? 10.233 4.822 -27.593 1.00 86.81 181 LEU A N 1
ATOM 1382 C CA . LEU A 1 181 ? 9.901 3.595 -28.324 1.00 86.81 181 LEU A CA 1
ATOM 1383 C C . LEU A 1 181 ? 8.463 3.667 -28.845 1.00 86.81 181 LEU A C 1
ATOM 1385 O O . LEU A 1 181 ? 7.624 4.342 -28.242 1.00 86.81 181 LEU A O 1
ATOM 1389 N N . ARG A 1 182 ? 8.179 2.990 -29.958 1.00 86.31 182 ARG A N 1
ATOM 1390 C CA . ARG A 1 182 ? 6.833 2.843 -30.521 1.00 86.31 182 ARG A CA 1
ATOM 1391 C C . ARG A 1 182 ? 6.384 1.389 -30.471 1.00 86.31 182 ARG A C 1
ATOM 1393 O O . ARG A 1 182 ? 7.182 0.457 -30.394 1.00 86.31 182 ARG A O 1
ATOM 1400 N N . GLU A 1 183 ? 5.072 1.201 -30.505 1.00 83.69 183 GLU A N 1
ATOM 1401 C CA . GLU A 1 183 ? 4.489 -0.131 -30.582 1.00 83.69 183 GLU A CA 1
ATOM 1402 C C . GLU A 1 183 ? 4.882 -0.804 -31.907 1.00 83.69 183 GLU A C 1
ATOM 1404 O O . GLU A 1 183 ? 4.793 -0.195 -32.972 1.00 83.69 183 GLU A O 1
ATOM 1409 N N . GLY A 1 184 ? 5.362 -2.049 -31.830 1.00 82.25 184 GLY A N 1
ATOM 1410 C CA . GLY A 1 184 ? 5.873 -2.804 -32.980 1.00 82.25 184 GLY A CA 1
ATOM 1411 C C . GLY A 1 184 ? 7.387 -2.707 -33.212 1.00 82.25 184 GLY A C 1
ATOM 1412 O O . GLY A 1 184 ? 7.915 -3.470 -34.024 1.00 82.25 184 GLY A O 1
ATOM 1413 N N . ASP A 1 185 ? 8.105 -1.847 -32.483 1.00 86.00 185 ASP A N 1
ATOM 1414 C CA . ASP A 1 185 ? 9.564 -1.762 -32.582 1.00 86.00 185 ASP A CA 1
ATOM 1415 C C . ASP A 1 185 ? 10.233 -3.048 -32.064 1.00 86.00 185 ASP A C 1
ATOM 1417 O O . ASP A 1 185 ? 9.998 -3.505 -30.941 1.00 86.00 185 ASP A O 1
ATOM 1421 N N . ARG A 1 186 ? 11.110 -3.645 -32.882 1.00 85.75 186 ARG A N 1
ATOM 1422 C CA . ARG A 1 186 ? 11.870 -4.847 -32.509 1.00 85.75 186 ARG A CA 1
ATOM 1423 C C . ARG A 1 186 ? 13.146 -4.448 -31.780 1.00 85.75 186 ARG A C 1
ATOM 1425 O O . ARG A 1 186 ? 14.060 -3.912 -32.395 1.00 85.75 186 ARG A O 1
ATOM 1432 N N . VAL A 1 187 ? 13.220 -4.737 -30.485 1.00 87.81 187 VAL A N 1
ATOM 1433 C CA . VAL A 1 187 ? 14.378 -4.399 -29.644 1.00 87.81 187 VAL A CA 1
ATOM 1434 C C . VAL A 1 187 ? 15.329 -5.589 -29.510 1.00 87.81 187 VAL A C 1
ATOM 1436 O O . VAL A 1 187 ? 14.898 -6.731 -29.345 1.00 87.81 187 VAL A O 1
ATOM 1439 N N . VAL A 1 188 ? 16.634 -5.322 -29.539 1.00 85.75 188 VAL A N 1
ATOM 1440 C CA . VAL A 1 188 ? 17.669 -6.330 -29.277 1.00 85.75 188 VAL A CA 1
ATOM 1441 C C . VAL A 1 188 ? 17.739 -6.636 -27.779 1.00 85.75 188 VAL A C 1
ATOM 1443 O O . VAL A 1 188 ? 18.058 -5.770 -26.970 1.00 85.75 188 VAL A O 1
ATOM 1446 N N . THR A 1 189 ? 17.456 -7.883 -27.399 1.00 84.25 189 THR A N 1
ATOM 1447 C CA . THR A 1 189 ? 17.382 -8.313 -25.990 1.00 84.25 189 THR A CA 1
ATOM 1448 C C . THR A 1 189 ? 18.687 -8.872 -25.432 1.00 84.25 189 THR A C 1
ATOM 1450 O O . THR A 1 189 ? 18.911 -8.805 -24.226 1.00 84.25 189 THR A O 1
ATOM 1453 N N . GLN A 1 190 ? 19.549 -9.418 -26.292 1.00 81.19 190 GLN A N 1
ATOM 1454 C CA . GLN A 1 190 ? 20.835 -10.012 -25.927 1.00 81.19 190 GLN A CA 1
ATOM 1455 C C . GLN A 1 190 ? 21.939 -9.456 -26.826 1.00 81.19 190 GLN A C 1
ATOM 1457 O O . GLN A 1 190 ? 21.741 -9.281 -28.024 1.00 81.19 190 GLN A O 1
ATOM 1462 N N . GLY A 1 191 ? 23.103 -9.162 -26.244 1.00 76.12 191 GLY A N 1
ATOM 1463 C CA . GLY A 1 191 ? 24.244 -8.602 -26.977 1.00 76.12 191 GLY A CA 1
ATOM 1464 C C . GLY A 1 191 ? 24.174 -7.091 -27.227 1.00 76.12 191 GLY A C 1
ATOM 1465 O O . GLY A 1 191 ? 25.136 -6.531 -27.738 1.00 76.12 191 GLY A O 1
ATOM 1466 N N . ALA A 1 192 ? 23.100 -6.416 -26.796 1.00 78.00 192 ALA A N 1
ATOM 1467 C CA . ALA A 1 192 ? 22.907 -4.972 -26.962 1.00 78.00 192 ALA A CA 1
ATOM 1468 C C . ALA A 1 192 ? 24.088 -4.128 -26.441 1.00 78.00 192 ALA A C 1
ATOM 1470 O O . ALA A 1 192 ? 24.437 -3.123 -27.046 1.00 78.00 192 ALA A O 1
ATOM 1471 N N . ALA A 1 193 ? 24.752 -4.558 -25.362 1.00 76.69 193 ALA A N 1
ATOM 1472 C CA . ALA A 1 193 ? 25.900 -3.852 -24.784 1.00 76.69 193 ALA A CA 1
ATOM 1473 C C . ALA A 1 193 ? 27.145 -3.793 -25.695 1.00 76.69 193 ALA A C 1
ATOM 1475 O O . ALA A 1 193 ? 28.009 -2.946 -25.477 1.00 76.69 193 ALA A O 1
ATOM 1476 N N . PHE A 1 194 ? 27.248 -4.680 -26.689 1.00 79.50 194 PHE A N 1
ATOM 1477 C CA . PHE A 1 194 ? 28.387 -4.752 -27.612 1.00 79.50 194 PHE A CA 1
ATOM 1478 C C . PHE A 1 194 ? 28.107 -4.086 -28.964 1.00 79.50 194 PHE A C 1
ATOM 1480 O O . PHE A 1 194 ? 29.008 -4.006 -29.796 1.00 79.50 194 PHE A O 1
ATOM 1487 N N . LEU A 1 195 ? 26.877 -3.619 -29.190 1.00 80.31 195 LEU A N 1
ATOM 1488 C CA . LEU A 1 195 ? 26.472 -2.994 -30.444 1.00 80.31 195 LEU A CA 1
ATOM 1489 C C . LEU A 1 195 ? 26.787 -1.496 -30.439 1.00 80.31 195 LEU A C 1
ATOM 1491 O O . LEU A 1 195 ? 26.737 -0.824 -29.407 1.00 80.31 195 LEU A O 1
ATOM 1495 N N . ASN A 1 196 ? 27.089 -0.974 -31.624 1.00 82.94 196 ASN A N 1
ATOM 1496 C CA . ASN A 1 196 ? 27.167 0.458 -31.887 1.00 82.94 196 ASN A CA 1
ATOM 1497 C C . ASN A 1 196 ? 26.033 0.871 -32.830 1.00 82.94 196 ASN A C 1
ATOM 1499 O O . ASN A 1 196 ? 25.348 0.028 -33.412 1.00 82.94 196 ASN A O 1
ATOM 1503 N N . ASP A 1 197 ? 25.806 2.176 -32.952 1.00 79.31 197 ASP A N 1
ATOM 1504 C CA . ASP A 1 197 ? 24.822 2.697 -33.899 1.00 79.31 197 ASP A CA 1
ATOM 1505 C C . ASP A 1 197 ? 25.166 2.277 -35.342 1.00 79.31 197 ASP A C 1
ATOM 1507 O O . ASP A 1 197 ? 26.339 2.256 -35.717 1.00 79.31 197 ASP A O 1
ATOM 1511 N N . GLN A 1 198 ? 24.144 1.934 -36.134 1.00 79.62 198 GLN A N 1
ATOM 1512 C CA . GLN A 1 198 ? 24.243 1.428 -37.515 1.00 79.62 198 GLN A CA 1
ATOM 1513 C C . GLN A 1 198 ? 24.909 0.053 -37.687 1.00 79.62 198 GLN A C 1
ATOM 1515 O O . GLN A 1 198 ? 25.191 -0.346 -38.822 1.00 79.62 198 GLN A O 1
ATOM 1520 N N . ASP A 1 199 ? 25.135 -0.702 -36.610 1.00 82.06 199 ASP A N 1
ATOM 1521 C CA . ASP A 1 199 ? 25.722 -2.036 -36.729 1.00 82.06 199 ASP A CA 1
ATOM 1522 C C . ASP A 1 199 ? 24.768 -3.012 -37.444 1.00 82.06 199 ASP A C 1
ATOM 1524 O O . ASP A 1 199 ? 23.543 -2.959 -37.279 1.00 82.06 199 ASP A O 1
ATOM 1528 N N . THR A 1 200 ? 25.324 -3.891 -38.282 1.00 81.12 200 THR A N 1
ATOM 1529 C CA . THR A 1 200 ? 24.538 -4.881 -39.033 1.00 81.12 200 THR A CA 1
ATOM 1530 C C . THR A 1 200 ? 24.444 -6.162 -38.223 1.00 81.12 200 THR A C 1
ATOM 1532 O O . THR A 1 200 ? 25.442 -6.850 -38.018 1.00 81.12 200 THR A O 1
ATOM 1535 N N . VAL A 1 201 ? 23.233 -6.519 -37.797 1.00 79.31 201 VAL A N 1
ATOM 1536 C CA . VAL A 1 201 ? 23.017 -7.655 -36.899 1.00 79.31 201 VAL A CA 1
ATOM 1537 C C . VAL A 1 201 ? 22.265 -8.780 -37.591 1.00 79.31 201 VAL A C 1
ATOM 1539 O O . VAL A 1 201 ? 21.353 -8.571 -38.391 1.00 79.31 201 VAL A O 1
ATOM 1542 N N . ARG A 1 202 ? 22.612 -10.018 -37.240 1.00 77.56 202 ARG A N 1
ATOM 1543 C CA . ARG A 1 202 ? 21.841 -11.197 -37.630 1.00 77.56 202 ARG A CA 1
ATOM 1544 C C . ARG A 1 202 ? 20.899 -11.571 -36.494 1.00 77.56 202 ARG A C 1
ATOM 1546 O O . ARG A 1 202 ? 21.349 -11.919 -35.406 1.00 77.56 202 ARG A O 1
ATOM 1553 N N . VAL A 1 203 ? 19.595 -11.541 -36.756 1.00 75.12 203 VAL A N 1
ATOM 1554 C CA . VAL A 1 203 ? 18.589 -11.938 -35.764 1.00 75.12 203 VAL A CA 1
ATOM 1555 C C . VAL A 1 203 ? 18.680 -13.442 -35.518 1.00 75.12 203 VAL A C 1
ATOM 1557 O O . VAL A 1 203 ? 18.383 -14.246 -36.401 1.00 75.12 203 VAL A O 1
ATOM 1560 N N . VAL A 1 204 ? 19.061 -13.818 -34.300 1.00 76.06 204 VAL A N 1
ATOM 1561 C CA . VAL A 1 204 ? 18.895 -15.178 -33.784 1.00 76.06 204 VAL A CA 1
ATOM 1562 C C . VAL A 1 204 ? 17.626 -15.195 -32.941 1.00 76.06 204 VAL A C 1
ATOM 1564 O O . VAL A 1 204 ? 17.550 -14.569 -31.886 1.00 76.06 204 VAL A O 1
ATOM 1567 N N . GLN A 1 205 ? 16.578 -15.851 -33.436 1.00 63.38 205 GLN A N 1
ATOM 1568 C CA . GLN A 1 205 ? 15.369 -16.045 -32.643 1.00 63.38 205 GLN A CA 1
ATOM 1569 C C . GLN A 1 205 ? 15.666 -17.114 -31.592 1.00 63.38 205 GLN A C 1
ATOM 1571 O O . GLN A 1 205 ? 15.631 -18.307 -31.881 1.00 63.38 205 GLN A O 1
ATOM 1576 N N . THR A 1 206 ? 15.983 -16.687 -30.371 1.00 57.66 206 THR A N 1
ATOM 1577 C CA . THR A 1 206 ? 15.877 -17.575 -29.213 1.00 57.66 206 THR A CA 1
ATOM 1578 C C . THR A 1 206 ? 14.394 -17.854 -29.017 1.00 57.66 206 THR A C 1
ATOM 1580 O O . THR A 1 206 ? 13.625 -16.948 -28.691 1.00 57.66 206 THR A O 1
ATOM 1583 N N . ALA A 1 207 ? 13.989 -19.099 -29.271 1.00 44.09 207 ALA A N 1
ATOM 1584 C CA . ALA A 1 207 ? 12.677 -19.584 -28.882 1.00 44.09 207 ALA A CA 1
ATOM 1585 C C . ALA A 1 207 ? 12.483 -19.286 -27.391 1.00 44.09 207 ALA A C 1
ATOM 1587 O O . ALA A 1 207 ? 13.366 -19.568 -26.576 1.00 44.09 207 ALA A O 1
ATOM 1588 N N . ALA A 1 208 ? 11.357 -18.650 -27.069 1.00 43.06 208 ALA A N 1
ATOM 1589 C CA . ALA A 1 208 ? 10.964 -18.319 -25.711 1.00 43.06 208 ALA A CA 1
ATOM 1590 C C . ALA A 1 208 ? 11.189 -19.527 -24.791 1.00 43.06 208 ALA A C 1
ATOM 1592 O O . ALA A 1 208 ? 10.817 -20.650 -25.136 1.00 43.06 208 ALA A O 1
ATOM 1593 N N . ALA A 1 209 ? 11.824 -19.289 -23.641 1.00 42.56 209 ALA A N 1
ATOM 1594 C CA . ALA A 1 209 ? 11.971 -20.302 -22.606 1.00 42.56 209 ALA A CA 1
ATOM 1595 C C . ALA A 1 209 ? 10.598 -20.954 -22.353 1.00 42.56 209 ALA A C 1
ATOM 1597 O O . ALA A 1 209 ? 9.616 -20.218 -22.208 1.00 42.56 209 ALA A O 1
ATOM 1598 N N . PRO A 1 210 ? 10.502 -22.295 -22.343 1.00 41.25 210 PRO A N 1
ATOM 1599 C CA . PRO A 1 210 ? 9.228 -22.961 -22.159 1.00 41.25 210 PRO A CA 1
ATOM 1600 C C . PRO A 1 210 ? 8.669 -22.558 -20.799 1.00 41.25 210 PRO A C 1
ATOM 1602 O O . PRO A 1 210 ? 9.349 -22.647 -19.773 1.00 41.25 210 PRO A O 1
ATOM 1605 N N . SER A 1 211 ? 7.431 -22.074 -20.822 1.00 42.47 211 SER A N 1
ATOM 1606 C CA . SER A 1 211 ? 6.590 -21.905 -19.650 1.00 42.47 211 SER A CA 1
ATOM 1607 C C . SER A 1 211 ? 6.680 -23.170 -18.803 1.00 42.47 211 SER A C 1
ATOM 1609 O O . SER A 1 211 ? 6.439 -24.273 -19.291 1.00 42.47 211 SER A O 1
ATOM 1611 N N . ALA A 1 212 ? 7.063 -23.014 -17.540 1.00 49.28 212 ALA A N 1
ATOM 1612 C CA . ALA A 1 212 ? 7.000 -24.074 -16.550 1.00 49.28 212 ALA A CA 1
ATOM 1613 C C . ALA A 1 212 ? 5.532 -24.313 -16.170 1.00 49.28 212 ALA A C 1
ATOM 1615 O O . ALA A 1 212 ? 5.089 -23.900 -15.107 1.00 49.28 212 ALA A O 1
ATOM 1616 N N . ASP A 1 213 ? 4.781 -24.937 -17.068 1.00 48.34 213 ASP A N 1
ATOM 1617 C CA . ASP A 1 213 ? 3.514 -25.595 -16.776 1.00 48.34 213 ASP A CA 1
ATOM 1618 C C . ASP A 1 213 ? 3.339 -26.689 -17.830 1.00 48.34 213 ASP A C 1
ATOM 1620 O O . ASP A 1 213 ? 3.152 -26.384 -19.003 1.00 48.34 213 ASP A O 1
ATOM 1624 N N . GLU A 1 214 ? 3.611 -27.935 -17.429 1.00 43.62 214 GLU A N 1
ATOM 1625 C CA . GLU A 1 214 ? 2.902 -29.166 -17.813 1.00 43.62 214 GLU A CA 1
ATOM 1626 C C . GLU A 1 214 ? 3.816 -30.391 -17.590 1.00 43.62 214 GLU A C 1
ATOM 1628 O O . GLU A 1 214 ? 4.964 -30.450 -18.030 1.00 43.62 214 GLU A O 1
ATOM 1633 N N . THR A 1 215 ? 3.261 -31.425 -16.948 1.00 43.03 215 THR A N 1
ATOM 1634 C CA . THR A 1 215 ? 3.796 -32.799 -16.814 1.00 43.03 215 THR A CA 1
ATOM 1635 C C . THR A 1 215 ? 4.596 -33.142 -15.547 1.00 43.03 215 THR A C 1
ATOM 1637 O O . THR A 1 215 ? 5.737 -33.595 -15.598 1.00 43.03 215 THR A O 1
ATOM 1640 N N . ARG A 1 216 ? 3.927 -33.141 -14.385 1.00 49.97 216 ARG A N 1
ATOM 1641 C CA . ARG A 1 216 ? 4.182 -34.188 -13.374 1.00 49.97 216 ARG A CA 1
ATOM 1642 C C . ARG A 1 216 ? 3.250 -35.371 -13.656 1.00 49.97 216 ARG A C 1
ATOM 1644 O O . ARG A 1 216 ? 2.221 -35.530 -13.010 1.00 49.97 216 ARG A O 1
ATOM 1651 N N . LYS A 1 217 ? 3.597 -36.183 -14.658 1.00 54.69 217 LYS A N 1
ATOM 1652 C CA . LYS A 1 217 ? 2.989 -37.504 -14.886 1.00 54.69 217 LYS A CA 1
ATOM 1653 C C . LYS A 1 217 ? 3.761 -38.531 -14.042 1.00 54.69 217 LYS A C 1
ATOM 1655 O O . LYS A 1 217 ? 4.990 -38.528 -14.107 1.00 54.69 217 LYS A O 1
ATOM 1660 N N . PRO A 1 218 ? 3.104 -39.375 -13.225 1.00 48.44 218 PRO A N 1
ATOM 1661 C CA . PRO A 1 218 ? 3.802 -40.377 -12.432 1.00 48.44 218 PRO A CA 1
ATOM 1662 C C . PRO A 1 218 ? 4.385 -41.447 -13.360 1.00 48.44 218 PRO A C 1
ATOM 1664 O O . PRO A 1 218 ? 3.686 -41.991 -14.216 1.00 48.44 218 PRO A O 1
ATOM 1667 N N . ALA A 1 219 ? 5.676 -41.728 -13.192 1.00 48.22 219 ALA A N 1
ATOM 1668 C CA . ALA A 1 219 ? 6.342 -42.859 -13.815 1.00 48.22 219 ALA A CA 1
ATOM 1669 C C . ALA A 1 219 ? 5.816 -44.149 -13.169 1.00 48.22 219 ALA A C 1
ATOM 1671 O O . ALA A 1 219 ? 6.192 -44.499 -12.052 1.00 48.22 219 ALA A O 1
ATOM 1672 N N . GLY A 1 220 ? 4.904 -44.814 -13.871 1.00 45.44 220 GLY A N 1
ATOM 1673 C CA . GLY A 1 220 ? 4.550 -46.209 -13.664 1.00 45.44 220 GLY A CA 1
ATOM 1674 C C . GLY A 1 220 ? 5.039 -47.043 -14.846 1.00 45.44 220 GLY A C 1
ATOM 1675 O O . GLY A 1 220 ? 5.024 -46.570 -15.983 1.00 45.44 220 GLY A O 1
ATOM 1676 N N . THR A 1 221 ? 5.401 -48.287 -14.526 1.00 44.12 221 THR A N 1
ATOM 1677 C CA . THR A 1 221 ? 5.582 -49.437 -15.428 1.00 44.12 221 THR A CA 1
ATOM 1678 C C . THR A 1 221 ? 7.001 -49.667 -15.962 1.00 44.12 221 THR A C 1
ATOM 1680 O 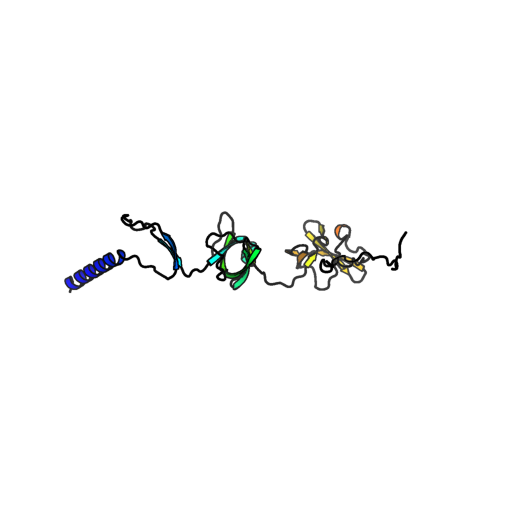O . THR A 1 221 ? 7.365 -49.236 -17.053 1.00 44.12 221 THR A O 1
ATOM 1683 N N . GLY A 1 222 ? 7.781 -50.442 -15.198 1.00 41.56 222 GLY A N 1
ATOM 1684 C CA . GLY A 1 222 ? 8.783 -51.351 -15.764 1.00 41.56 222 GLY A CA 1
ATOM 1685 C C . GLY A 1 222 ? 8.089 -52.625 -16.281 1.00 41.56 222 GLY A C 1
ATOM 1686 O O . GLY A 1 222 ? 7.078 -53.020 -15.697 1.00 41.56 222 GLY A O 1
ATOM 1687 N N . PRO A 1 223 ? 8.556 -53.236 -17.383 1.00 53.84 223 PRO A N 1
ATOM 1688 C CA . PRO A 1 223 ? 7.873 -54.363 -18.005 1.00 53.84 223 PRO A CA 1
ATOM 1689 C C . PRO A 1 223 ? 8.130 -55.679 -17.260 1.00 53.84 223 PRO A C 1
ATOM 1691 O O . PRO A 1 223 ? 9.270 -56.116 -17.096 1.00 53.84 223 PRO A O 1
ATOM 1694 N N . ASP A 1 224 ? 7.026 -56.302 -16.857 1.00 49.97 224 ASP A N 1
ATOM 1695 C CA . ASP A 1 224 ? 6.912 -57.691 -16.425 1.00 49.97 224 ASP A CA 1
ATOM 1696 C C . ASP A 1 224 ? 7.288 -58.619 -17.596 1.00 49.97 224 ASP A C 1
ATOM 1698 O O . ASP A 1 224 ? 6.791 -58.471 -18.717 1.00 49.97 224 ASP A O 1
ATOM 1702 N N . SER A 1 225 ? 8.212 -59.547 -17.349 1.00 56.66 225 SER A N 1
ATOM 1703 C CA . SER A 1 225 ? 8.594 -60.595 -18.300 1.00 56.66 225 SER A CA 1
ATOM 1704 C C . SER A 1 225 ? 7.548 -61.713 -18.294 1.00 56.66 225 SER A C 1
ATOM 1706 O O . SER A 1 225 ? 7.216 -62.199 -17.215 1.00 56.66 225 SER A O 1
ATOM 1708 N N . PRO A 1 226 ? 7.077 -62.210 -19.449 1.00 50.25 226 PRO A N 1
ATOM 1709 C CA . PRO A 1 226 ? 6.265 -63.414 -19.482 1.00 50.25 226 PRO A CA 1
ATOM 1710 C C . PRO A 1 226 ? 7.175 -64.647 -19.573 1.00 50.25 226 PRO A C 1
ATOM 1712 O O . PRO A 1 226 ? 7.941 -64.796 -20.524 1.00 50.25 226 PRO A O 1
ATOM 1715 N N . ALA A 1 227 ? 7.062 -65.564 -18.614 1.00 49.88 227 ALA A N 1
ATOM 1716 C CA . ALA A 1 227 ? 7.509 -66.943 -18.781 1.00 49.88 227 ALA A CA 1
ATOM 1717 C C . ALA A 1 227 ? 6.403 -67.893 -18.315 1.00 49.88 227 ALA A C 1
ATOM 1719 O O . ALA A 1 227 ? 5.794 -67.713 -17.264 1.00 49.88 227 ALA A O 1
ATOM 1720 N N . ALA A 1 228 ? 6.118 -68.850 -19.190 1.00 50.22 228 ALA A N 1
ATOM 1721 C CA . ALA A 1 228 ? 4.958 -69.715 -19.212 1.00 50.22 228 ALA A CA 1
ATOM 1722 C C . ALA A 1 228 ? 4.823 -70.665 -18.009 1.00 50.22 228 ALA A C 1
ATOM 1724 O O . ALA A 1 228 ? 5.796 -71.130 -17.420 1.00 50.22 228 ALA A O 1
ATOM 1725 N N . SER A 1 229 ? 3.559 -70.977 -17.732 1.00 47.47 229 SER A N 1
ATOM 1726 C CA . SER A 1 229 ? 3.035 -71.963 -16.795 1.00 47.47 229 SER A CA 1
ATOM 1727 C C . SER A 1 229 ? 3.382 -73.420 -17.133 1.00 47.47 229 SER A C 1
ATOM 1729 O O . SER A 1 229 ? 3.650 -73.745 -18.288 1.00 47.47 229 SER A O 1
ATOM 1731 N N . ALA A 1 230 ? 3.147 -74.268 -16.121 1.00 46.41 230 ALA A N 1
ATOM 1732 C CA . ALA A 1 230 ? 2.706 -75.675 -16.141 1.00 46.41 230 ALA A CA 1
ATOM 1733 C C . ALA A 1 230 ? 3.754 -76.640 -15.551 1.00 46.41 230 ALA A C 1
ATOM 1735 O O . ALA A 1 230 ? 4.830 -76.813 -16.104 1.00 46.41 230 ALA A O 1
ATOM 1736 N N . THR A 1 231 ? 3.562 -77.168 -14.337 1.00 51.25 231 THR A N 1
ATOM 1737 C CA . THR A 1 231 ? 2.655 -78.279 -13.955 1.00 51.25 231 THR A CA 1
ATOM 1738 C C . THR A 1 231 ? 3.536 -79.457 -13.527 1.00 51.25 231 THR A C 1
ATOM 1740 O O . THR A 1 231 ? 4.329 -79.956 -14.318 1.00 51.25 231 THR A O 1
ATOM 1743 N N . GLY A 1 232 ? 3.425 -79.866 -12.256 1.00 49.69 232 GLY A N 1
ATOM 1744 C CA . GLY A 1 232 ? 4.026 -81.106 -11.746 1.00 49.69 232 GLY A CA 1
ATOM 1745 C C . GLY A 1 232 ? 3.446 -82.351 -12.431 1.00 49.69 232 GLY A C 1
ATOM 1746 O O . GLY A 1 232 ? 2.485 -82.243 -13.195 1.00 49.69 232 GLY A O 1
ATOM 1747 N N . PRO A 1 233 ? 3.979 -83.546 -12.138 1.00 59.19 233 PRO A N 1
ATOM 1748 C CA . PRO A 1 233 ? 3.429 -84.248 -10.972 1.00 59.19 233 PRO A CA 1
ATOM 1749 C C . PRO A 1 233 ? 4.428 -85.135 -10.189 1.00 59.19 233 PRO A C 1
ATOM 1751 O O . PRO A 1 233 ? 5.536 -85.381 -10.646 1.00 59.19 233 PRO A O 1
ATOM 1754 N N . SER A 1 234 ? 3.956 -85.580 -9.012 1.00 48.56 234 SER A N 1
ATOM 1755 C CA . SER A 1 234 ? 4.086 -86.910 -8.368 1.00 48.56 234 SER A CA 1
ATOM 1756 C C . SER A 1 234 ? 5.466 -87.588 -8.268 1.00 48.56 234 SER A C 1
ATOM 1758 O O . SER A 1 234 ? 6.135 -87.831 -9.259 1.00 48.56 234 SER A O 1
ATOM 1760 N N . GLU A 1 235 ? 5.971 -87.827 -7.054 1.00 43.53 235 GLU A N 1
ATOM 1761 C CA . GLU A 1 235 ? 5.723 -89.016 -6.200 1.00 43.53 235 GLU A CA 1
ATOM 1762 C C . GLU A 1 235 ? 6.665 -90.194 -6.523 1.00 43.53 235 GLU A C 1
ATOM 1764 O O . GLU A 1 235 ? 6.506 -90.857 -7.545 1.00 43.53 235 GLU A O 1
ATOM 1769 N N . ASN A 1 236 ? 7.641 -90.404 -5.626 1.00 43.69 236 ASN A N 1
ATOM 1770 C CA . ASN A 1 236 ? 8.093 -91.658 -4.988 1.00 43.69 236 ASN A CA 1
ATOM 1771 C C . ASN A 1 236 ? 9.583 -91.582 -4.621 1.00 43.69 236 ASN A C 1
ATOM 1773 O O . ASN A 1 236 ? 10.423 -91.530 -5.547 1.00 43.69 236 ASN A O 1
#

InterPro domains:
  IPR006143 RND efflux pump, membrane fusion protein [TIGR01730] (2-203)
  IPR058637 YknX-like, C-terminal permuted SH3-like domain [PF25989] (134-202)
  IPR058792 CusB-like, beta-barrel domain [PF25954] (68-127)

Sequence (236 aa):
MADVTAAKAALQTQTQRSSYTKLLAPSDGVISVRNAVIGAVVNPGQEIFHLVVDNRLEWQAQLGMRNLMQVSEGMPVQLVLPNDRRVAGRVRQIGPTLDEQTRQGIVYVDLASDPQLRAGMFLRGRFELPLKQGLTVPRQALVLRDGFYFVFVLGNDNKVAQTKVQLGGAVSNTIEVTAGLREGDRVVTQGAAFLNDQDTVRVVQTAAAPSADETRKPAGTGPDSPAASATGPSEN

pLDDT: mean 79.36, std 13.46, range [41.25, 93.62]

Organism: Advenella kashmirensis (strain DSM 17095 / LMG 22695 / WT001) (NCBI:txid1036672)

Secondary structure (DSSP, 8-state):
-HHHHHHHHHHHHHHHHHHTTS---SSSEEEEEE---TTPPPPTT---EEEEETT--EEEEEEEHHHHTT--TT-EEEEE-TTS-EEEEEEEEEEEEE-TTT-EEEEEEEE---TT--TT---EEEE-------EEEEGGG-EEETTEEEEEEE-TTSBEEEEE-EEEEEETTEEEEEES--TT--B--SSGGG--TT-B-----------S-S-------PPPPP----------

Radius of gyration: 35.58 Å; chains: 1; bounding box: 68×126×88 Å